Protein 4OCV (pdb70)

B-factor: mean 15.9, std 7.68, range [6.76, 55.74]

Organism: Bifidobacterium longum subsp. infantis (strain ATCC 15697 / DSM 20088 / JCM 1222 / NCTC 11817 / S12) (NCBI:txid391904)

Solvent-accessible surface area: 15291 Å² total; per-residue (Å²): 133,86,149,56,10,69,65,8,3,78,71,8,49,32,141,28,97,31,93,39,3,97,101,100,69,90,54,26,49,24,62,32,22,27,1,43,9,109,50,56,81,7,25,0,25,87,1,37,49,73,21,8,100,69,12,106,47,2,4,112,1,0,60,43,0,1,44,35,11,97,91,96,72,84,78,4,12,45,25,13,111,7,102,91,37,75,25,53,16,110,9,136,62,3,0,18,4,1,9,107,33,18,76,107,33,97,60,63,89,54,17,76,65,45,95,21,2,44,22,1,0,98,10,1,0,73,11,10,62,16,0,80,69,19,87,38,134,60,4,54,96,19,30,71,84,21,12,21,2,40,70,29,20,77,62,0,79,145,5,42,90,65,44,144,84,47,46,19,101,57,0,34,100,18,17,98,6,0,68,64,24,40,119,48,4,34,40,2,38,62,4,30,165,107,62,57,2,38,106,68,6,0,0,4,28,1,31,5,37,11,1,23,2,22,37,108,102,36,141,30,65,7,17,38,42,2,4,6,1,4,26,3,0,5,0,10,0,0,0,9,2,2,8,18,0,0,5,62,6,75,23,43,35,167,65,63,120,121,0,75,7,20,20,95,19,2,74,0,0,0,58,4,0,0,39,67,12,74,148,67,17,50,91,82,0,14,102,14,0,22,60,2,0,13,2,2,0,1,1,13,0,1,32,2,0,10,3,11,0,80,27,30,117,56,14,53,50,155,64,92,78,5,0,4,10,7,0,81,0,2,10,49,3,0,123,26,7,74,140,75,51,125,81,6,163,59,27,7,50,77,5,32,141,110,74

InterPro domains:
  IPR002575 Aminoglycoside phosphotransferase [PF01636] (24-253)
  IPR011009 Protein kinase-like domain superfamily [SSF56112] (4-339)
  IPR050249 Pseudomonas-type Homoserine Kinase [PTHR21064] (4-347)

Radius of gyration: 20.22 Å; Cα contacts (8 Å, |Δi|>4): 628; chains: 1; bounding box: 53×55×40 Å

Structure (mmCIF, N/CA/C/O backbone):
data_4OCV
#
_entry.id   4OCV
#
_cell.length_a   73.238
_cell.length_b   73.238
_cell.le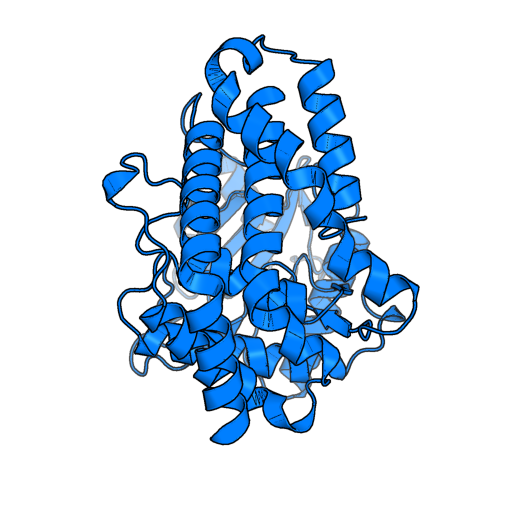ngth_c   166.613
_cell.angle_alpha   90.00
_cell.angle_beta   90.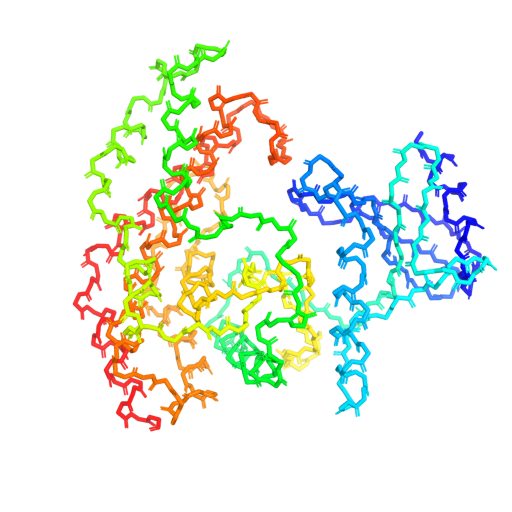00
_cell.angle_gamma   90.00
#
_symmetry.space_group_name_H-M   'P 41 21 2'
#
loop_
_entity.id
_entity.type
_entity.pdbx_description
1 polymer 'N-acetylhexosamine 1-phosphate kinase'
2 non-polymer 2-acetamido-2-deoxy-alpha-D-glucopyranose
3 non-polymer 'PHOSPHOAMINOPHOSPHONIC ACID-ADENYLATE ESTER'
4 non-polymer 'SULFATE ION'
5 water water
#
loop_
_atom_site.group_PDB
_atom_site.id
_atom_site.type_symbol
_atom_site.label_atom_id
_atom_site.label_alt_id
_atom_site.label_comp_id
_atom_site.label_asym_id
_atom_site.label_entity_id
_atom_site.label_seq_id
_atom_site.pdbx_PDB_ins_code
_atom_site.Cartn_x
_atom_site.Cartn_y
_atom_site.Cartn_z
_atom_site.occupancy
_atom_site.B_iso_or_equiv
_atom_site.auth_seq_id
_atom_site.auth_comp_id
_atom_site.auth_asym_id
_atom_site.auth_atom_id
_atom_site.pdbx_PDB_model_num
ATOM 1 N N . THR A 1 24 ? 5.267 59.538 -16.096 1.00 26.40 4 THR A N 1
ATOM 2 C CA . THR A 1 24 ? 5.484 58.062 -16.165 1.00 25.83 4 THR A CA 1
ATOM 3 C C . THR A 1 24 ? 6.954 57.736 -16.449 1.00 24.59 4 THR A C 1
ATOM 4 O O . THR A 1 24 ? 7.527 56.841 -15.827 1.00 24.23 4 THR A O 1
ATOM 8 N N . ASN A 1 25 ? 7.560 58.467 -17.382 1.00 23.35 5 ASN A N 1
ATOM 9 C CA . ASN A 1 25 ? 8.962 58.240 -17.738 1.00 22.56 5 ASN A CA 1
ATOM 10 C C . ASN A 1 25 ? 9.904 58.465 -16.555 1.00 22.22 5 ASN A C 1
ATOM 11 O O . ASN A 1 25 ? 10.794 57.649 -16.311 1.00 20.28 5 ASN A O 1
ATOM 16 N N . GLU A 1 26 ? 9.703 59.565 -15.827 1.00 22.12 6 GLU A N 1
ATOM 17 C CA . GLU A 1 26 ? 10.502 59.867 -14.638 1.00 22.54 6 GLU A CA 1
ATOM 18 C C . GLU A 1 26 ? 10.366 58.758 -13.595 1.00 20.90 6 GLU A C 1
ATOM 19 O O . GLU A 1 26 ? 11.362 58.330 -13.008 1.00 20.29 6 GLU A O 1
ATOM 25 N N . ALA A 1 27 ? 9.128 58.309 -13.379 1.00 20.08 7 ALA A N 1
ATOM 26 C CA . ALA A 1 27 ? 8.833 57.237 -12.426 1.00 19.15 7 ALA A CA 1
ATOM 27 C C . ALA A 1 27 ? 9.573 55.949 -12.792 1.00 18.35 7 ALA A C 1
ATOM 28 O O . ALA A 1 27 ? 10.137 55.279 -11.923 1.00 18.46 7 ALA A O 1
ATOM 30 N N . LEU A 1 28 ? 9.584 55.621 -14.084 1.00 17.46 8 LEU A N 1
ATOM 31 C CA . LEU A 1 28 ? 10.264 54.422 -14.569 1.00 16.55 8 LEU A CA 1
ATOM 32 C C . LEU A 1 28 ? 11.777 54.465 -14.374 1.00 16.36 8 LEU A C 1
ATOM 33 O O . LEU A 1 28 ? 12.392 53.457 -14.025 1.00 15.92 8 LEU A O 1
ATOM 38 N N . PHE A 1 29 ? 12.384 55.627 -14.613 1.00 15.94 9 PHE A N 1
ATOM 39 C CA . PHE A 1 29 ? 13.807 55.803 -14.373 1.00 16.36 9 PHE A CA 1
ATOM 40 C C . PHE A 1 29 ? 14.142 55.653 -12.888 1.00 16.36 9 PHE A C 1
ATOM 41 O O . PHE A 1 29 ? 15.168 55.061 -12.523 1.00 16.30 9 PHE A O 1
ATOM 49 N N . ASP A 1 30 ? 13.259 56.169 -12.037 1.00 17.18 10 ASP A N 1
ATOM 50 C CA . ASP A 1 30 ? 13.405 56.008 -10.599 1.00 17.54 10 ASP A CA 1
ATOM 51 C C . ASP A 1 30 ? 13.332 54.529 -10.197 1.00 16.25 10 ASP A C 1
ATOM 52 O O . ASP A 1 30 ? 14.149 54.053 -9.408 1.00 16.42 10 ASP A O 1
ATOM 57 N N . VAL A 1 31 ? 12.364 53.811 -10.759 1.00 15.44 11 VAL A N 1
ATOM 58 C CA . VAL A 1 31 ? 12.245 52.370 -10.497 1.00 14.46 11 VAL A CA 1
ATOM 59 C C . VAL A 1 31 ? 13.538 51.641 -10.897 1.00 14.40 11 VAL A C 1
ATOM 60 O O . VAL A 1 31 ? 14.101 50.866 -10.111 1.00 13.67 11 VAL A O 1
ATOM 64 N N . ALA A 1 32 ? 14.022 51.903 -12.115 1.00 13.93 12 ALA A N 1
ATOM 65 C CA . ALA A 1 32 ? 15.223 51.236 -12.603 1.00 14.36 12 ALA A CA 1
ATOM 66 C C . ALA A 1 32 ? 16.424 51.448 -11.691 1.00 14.64 12 ALA A C 1
ATOM 67 O O . ALA A 1 32 ? 17.277 50.574 -11.588 1.00 15.29 12 ALA A O 1
ATOM 69 N N . SER A 1 33 ? 16.474 52.608 -11.031 1.00 15.18 13 SER A N 1
ATOM 70 C CA . SER A 1 33 ? 17.583 52.956 -10.135 1.00 15.86 13 SER A CA 1
ATOM 71 C C . SER A 1 33 ? 17.679 52.061 -8.893 1.00 15.65 13 SER A C 1
ATOM 72 O O . SER A 1 33 ? 18.691 52.072 -8.194 1.00 16.66 13 SER A O 1
ATOM 75 N N . HIS A 1 34 ? 16.632 51.278 -8.639 1.00 15.36 14 HIS A N 1
ATOM 76 C CA . HIS A 1 34 ? 16.632 50.333 -7.518 1.00 15.47 14 HIS A CA 1
ATOM 77 C C . HIS A 1 34 ? 17.344 49.045 -7.827 1.00 14.76 14 HIS A C 1
ATOM 78 O O . HIS A 1 34 ? 17.584 48.235 -6.924 1.00 14.93 14 HIS A O 1
ATOM 85 N N . PHE A 1 35 ? 17.678 48.827 -9.100 1.00 13.80 15 PHE A N 1
ATOM 86 C CA . PHE A 1 35 ? 18.246 47.553 -9.531 1.00 13.51 15 PHE A CA 1
ATOM 87 C C . PHE A 1 35 ? 19.713 47.671 -9.906 1.00 14.12 15 PHE A C 1
ATOM 88 O O . PHE A 1 35 ? 20.165 48.749 -10.327 1.00 14.40 15 PHE A O 1
ATOM 96 N N . ALA A 1 36 ? 20.445 46.571 -9.744 1.00 14.43 16 ALA A N 1
ATOM 97 C CA . ALA A 1 36 ? 21.881 46.525 -10.012 1.00 15.04 16 ALA A CA 1
ATOM 98 C C . ALA A 1 36 ? 22.185 46.394 -11.502 1.00 15.51 16 ALA A C 1
ATOM 99 O O . ALA A 1 36 ? 22.805 45.429 -11.951 1.00 15.59 16 ALA A O 1
ATOM 101 N N . LEU A 1 37 ? 21.738 47.379 -12.272 1.00 15.25 17 LEU A N 1
ATOM 102 C CA . LEU A 1 37 ? 21.991 47.400 -13.709 1.00 16.83 17 LEU A CA 1
ATOM 103 C C . LEU A 1 37 ? 23.454 47.742 -13.979 1.00 18.59 17 LEU A C 1
ATOM 104 O O . LEU A 1 37 ? 24.073 48.497 -13.217 1.00 19.91 17 LEU A O 1
ATOM 109 N N . GLU A 1 38 ? 24.002 47.179 -15.055 1.00 20.44 18 GLU A N 1
ATOM 110 C CA . GLU A 1 38 ? 25.416 47.372 -15.409 1.00 22.96 18 GLU A CA 1
ATOM 111 C C . GLU A 1 38 ? 25.586 48.301 -16.613 1.00 23.95 18 GLU A C 1
ATOM 112 O O . GLU A 1 38 ? 26.338 48.013 -17.551 1.00 25.46 18 GLU A O 1
ATOM 118 N N . GLY A 1 39 ? 24.881 49.422 -16.574 1.00 23.94 19 GLY A N 1
ATOM 119 C CA . GLY A 1 39 ? 25.013 50.457 -17.593 1.00 24.43 19 GLY A CA 1
ATOM 120 C C . GLY A 1 39 ? 24.142 51.654 -17.266 1.00 24.86 19 GLY A C 1
ATOM 121 O O . GLY A 1 39 ? 23.230 51.562 -16.441 1.00 25.36 19 GLY A O 1
ATOM 122 N N . THR A 1 40 ? 24.426 52.782 -17.909 1.00 24.46 20 THR A N 1
ATOM 123 C CA . THR A 1 40 ? 23.611 53.981 -17.736 1.00 23.93 20 THR A CA 1
ATOM 124 C C . THR A 1 40 ? 22.369 53.884 -18.612 1.00 23.12 20 THR A C 1
ATOM 125 O O . THR A 1 40 ? 22.474 53.699 -19.823 1.00 23.29 20 THR A O 1
ATOM 129 N N . VAL A 1 41 ? 21.201 54.017 -17.985 1.00 22.72 21 VAL A N 1
ATOM 130 C CA . VAL A 1 41 ? 19.918 53.876 -18.674 1.00 22.32 21 VAL A CA 1
ATOM 131 C C . VAL A 1 41 ? 19.703 55.018 -19.663 1.00 22.66 21 VAL A C 1
ATOM 132 O O . VAL A 1 41 ? 19.788 56.197 -19.302 1.00 23.75 21 VAL A O 1
ATOM 136 N N . ASP A 1 42 ? 19.440 54.662 -20.914 1.00 23.30 22 ASP A N 1
ATOM 137 C CA . ASP A 1 42 ? 19.166 55.651 -21.948 1.00 23.31 22 ASP A CA 1
ATOM 138 C C . ASP A 1 42 ? 17.671 55.814 -22.208 1.00 22.58 22 ASP A C 1
ATOM 139 O O . ASP A 1 42 ? 17.183 56.932 -22.393 1.00 21.68 22 ASP A O 1
ATOM 144 N N . SER A 1 43 ? 16.939 54.702 -22.201 1.00 20.39 23 SER A N 1
ATOM 145 C CA . SER A 1 43 ? 15.494 54.732 -22.393 1.00 19.15 23 SER A CA 1
ATOM 146 C C . SER A 1 43 ? 14.817 53.550 -21.720 1.00 18.20 23 SER A C 1
ATOM 147 O O . SER A 1 43 ? 15.424 52.481 -21.553 1.00 17.78 23 SER A O 1
ATOM 150 N N . ILE A 1 44 ? 13.558 53.767 -21.346 1.00 17.46 24 ILE A N 1
ATOM 151 C CA . ILE A 1 44 ? 12.678 52.725 -20.825 1.00 17.35 24 ILE A CA 1
ATOM 152 C C . ILE A 1 44 ? 11.347 52.848 -21.552 1.00 18.15 24 ILE A C 1
ATOM 153 O O . ILE A 1 44 ? 10.637 53.848 -21.406 1.00 18.91 24 ILE A O 1
ATOM 158 N N . GLU A 1 45 ? 11.024 51.847 -22.364 1.00 18.59 25 GLU A N 1
ATOM 159 C CA . GLU A 1 45 ? 9.835 51.916 -23.209 1.00 18.85 25 GLU A CA 1
ATOM 160 C C . GLU A 1 45 ? 9.006 50.644 -23.117 1.00 18.45 25 GLU A C 1
ATOM 161 O O . GLU A 1 45 ? 9.578 49.555 -22.977 1.00 17.36 25 GLU A O 1
ATOM 167 N N . PRO A 1 46 ? 7.664 50.765 -23.206 1.00 17.65 26 PRO A N 1
ATOM 168 C CA . PRO A 1 46 ? 6.803 49.588 -23.221 1.00 18.28 26 PRO A CA 1
ATOM 169 C C . PRO A 1 46 ? 7.274 48.579 -24.255 1.00 18.55 26 PRO A C 1
ATOM 170 O O . PRO A 1 46 ? 7.686 48.953 -25.359 1.00 18.95 26 PRO A O 1
ATOM 174 N N . TYR A 1 47 ? 7.226 47.305 -23.893 1.00 18.68 27 TYR A N 1
ATOM 175 C CA . TYR A 1 47 ? 7.723 46.248 -24.747 1.00 19.05 27 TYR A CA 1
ATOM 176 C C . TYR A 1 47 ? 6.723 45.104 -24.797 1.00 19.84 27 TYR A C 1
ATOM 177 O O . TYR A 1 47 ? 6.314 44.595 -23.752 1.00 18.68 27 TYR A O 1
ATOM 186 N N . GLY A 1 48 ? 6.336 44.705 -26.010 1.00 20.54 28 GLY A N 1
ATOM 187 C CA . GLY A 1 48 ? 5.360 43.633 -26.205 1.00 21.96 28 GLY A CA 1
ATOM 188 C C . GLY A 1 48 ? 3.923 44.078 -26.006 1.00 22.22 28 GLY A C 1
ATOM 189 O O . GLY A 1 48 ? 3.645 45.262 -25.787 1.00 23.76 28 GLY A O 1
ATOM 190 N N . ASP A 1 49 ? 3.003 43.126 -26.100 1.00 24.13 29 ASP A N 1
ATOM 191 C CA . ASP A 1 49 ? 1.580 43.420 -25.959 1.00 24.76 29 ASP A CA 1
ATOM 192 C C . ASP A 1 49 ? 0.940 42.459 -24.963 1.00 23.52 29 ASP A C 1
ATOM 193 O O . ASP A 1 49 ? -0.193 42.005 -25.149 1.00 23.20 29 ASP A O 1
ATOM 198 N N . GLY A 1 50 ? 1.682 42.158 -23.900 1.00 21.36 30 GLY A N 1
ATOM 199 C CA . GLY A 1 50 ? 1.225 41.247 -22.865 1.00 20.18 30 GLY A CA 1
ATOM 200 C C . GLY A 1 50 ? -0.064 41.693 -22.207 1.00 18.38 30 GLY A C 1
ATOM 201 O O . GLY A 1 50 ? -0.296 42.883 -22.018 1.00 18.09 30 GLY A O 1
ATOM 202 N N . HIS A 1 51 ? -0.900 40.718 -21.852 1.00 16.77 31 HIS A N 1
ATOM 203 C CA . HIS A 1 51 ? -2.183 40.983 -21.209 1.00 15.25 31 HIS A CA 1
ATOM 204 C C . HIS A 1 51 ? -2.104 41.202 -19.726 1.00 14.15 31 HIS A C 1
ATOM 205 O O . HIS A 1 51 ? -3.045 41.737 -19.155 1.00 14.09 31 HIS A O 1
ATOM 212 N N . ILE A 1 52 ? -1.022 40.746 -19.089 1.00 13.80 32 ILE A N 1
ATOM 213 C CA . ILE A 1 52 ? -1.007 40.565 -17.626 1.00 13.87 32 ILE A CA 1
ATOM 214 C C . ILE A 1 52 ? -0.087 41.548 -16.898 1.00 13.48 32 ILE A C 1
ATOM 215 O O . ILE A 1 52 ? -0.567 42.467 -16.222 1.00 12.84 32 ILE A O 1
ATOM 220 N N . ASN A 1 53 ? 1.219 41.338 -17.015 1.00 13.64 33 ASN A N 1
ATOM 221 C CA . ASN A 1 53 ? 2.197 42.223 -16.382 1.00 13.98 33 ASN A CA 1
ATOM 222 C C . ASN A 1 53 ? 2.455 43.435 -17.274 1.00 14.63 33 ASN A C 1
ATOM 223 O O . ASN A 1 53 ? 2.053 43.451 -18.439 1.00 16.31 33 ASN A O 1
ATOM 228 N N . THR A 1 54 ? 3.067 44.481 -16.733 1.00 13.95 34 THR A N 1
ATOM 229 C CA . THR A 1 54 ? 3.440 45.630 -17.545 1.00 14.03 34 THR A CA 1
ATOM 230 C C . THR A 1 54 ? 4.931 45.543 -17.804 1.00 13.28 34 THR A C 1
ATOM 231 O O . THR A 1 54 ? 5.726 45.610 -16.874 1.00 12.95 34 THR A O 1
ATOM 235 N N . THR A 1 55 ? 5.301 45.367 -19.071 1.00 13.60 35 THR A N 1
ATOM 236 C CA . THR A 1 55 ? 6.671 45.061 -19.452 1.00 14.03 35 THR A CA 1
ATOM 237 C C . THR A 1 55 ? 7.328 46.205 -20.195 1.00 14.21 35 THR A C 1
ATOM 238 O O . THR A 1 55 ? 6.714 46.828 -21.071 1.00 14.46 35 THR A O 1
ATOM 242 N N . TYR A 1 56 ? 8.573 46.475 -19.825 1.00 13.52 36 TYR A N 1
ATOM 243 C CA . TYR A 1 56 ? 9.379 47.515 -20.445 1.00 13.72 36 TYR A CA 1
ATOM 244 C C . TYR A 1 56 ? 10.751 47.023 -20.871 1.00 13.50 36 TYR A C 1
ATOM 245 O O . TYR A 1 56 ? 11.352 46.164 -20.225 1.00 12.87 36 TYR A O 1
ATOM 254 N N . LEU A 1 57 ? 11.250 47.587 -21.967 1.00 13.92 37 LEU A N 1
ATOM 255 C CA . LEU A 1 57 ? 12.612 47.353 -22.399 1.00 14.12 37 LEU A CA 1
ATOM 256 C C . LEU A 1 57 ? 13.477 48.493 -21.880 1.00 14.30 37 LEU A C 1
ATOM 257 O O . LEU A 1 57 ? 13.194 49.677 -22.142 1.00 14.62 37 LEU A O 1
ATOM 262 N N . VAL A 1 58 ? 14.510 48.133 -21.127 1.00 14.24 38 VAL A N 1
ATOM 263 C CA . VAL A 1 58 ? 15.489 49.089 -20.624 1.00 14.59 38 VAL A CA 1
ATOM 264 C C . VAL A 1 58 ? 16.719 49.002 -21.515 1.00 15.04 38 VAL A C 1
ATOM 265 O O . VAL A 1 58 ? 17.384 47.967 -21.582 1.00 14.65 38 VAL A O 1
ATOM 269 N N . THR A 1 59 ? 17.022 50.094 -22.212 1.00 16.15 39 THR A N 1
ATOM 270 C CA . THR A 1 59 ? 18.210 50.147 -23.044 1.00 17.56 39 THR A CA 1
ATOM 271 C C . THR A 1 59 ? 19.235 51.024 -22.349 1.00 18.10 39 THR A C 1
ATOM 272 O O . THR A 1 59 ? 18.928 52.170 -21.988 1.00 18.31 39 THR A O 1
ATOM 276 N N . THR A 1 60 ? 20.428 50.474 -22.137 1.00 19.25 40 THR A N 1
ATOM 277 C CA . THR A 1 60 ? 21.546 51.229 -21.561 1.00 20.39 40 THR A CA 1
ATOM 278 C C . THR A 1 60 ? 22.617 51.511 -22.617 1.00 21.71 40 THR A C 1
ATOM 279 O O . THR A 1 60 ? 22.418 51.242 -23.800 1.00 22.97 40 THR A O 1
ATOM 283 N N . ASP A 1 61 ? 23.740 52.079 -22.183 1.00 23.42 41 ASP A N 1
ATOM 284 C CA . ASP A 1 61 ? 24.894 52.282 -23.061 1.00 25.07 41 ASP A CA 1
ATOM 285 C C . ASP A 1 61 ? 25.654 50.970 -23.293 1.00 25.17 41 ASP A C 1
ATOM 286 O O . ASP A 1 61 ? 26.541 50.889 -24.148 1.00 26.68 41 ASP A O 1
ATOM 291 N N . GLY A 1 62 ? 25.284 49.941 -22.533 1.00 24.37 42 GLY A N 1
ATOM 292 C CA . GLY A 1 62 ? 25.821 48.600 -22.711 1.00 23.33 42 GLY A CA 1
ATOM 293 C C . GLY A 1 62 ? 24.705 47.580 -22.883 1.00 21.57 42 GLY A C 1
ATOM 294 O O . GLY A 1 62 ? 24.114 47.480 -23.957 1.00 22.26 42 GLY A O 1
ATOM 295 N N . PRO A 1 63 ? 24.418 46.808 -21.822 1.00 20.18 43 PRO A N 1
ATOM 296 C CA . PRO A 1 63 ? 23.405 45.745 -21.850 1.00 18.98 43 PRO A CA 1
ATOM 297 C C . PRO A 1 63 ? 21.967 46.251 -21.845 1.00 17.77 43 PRO A C 1
ATOM 298 O O . PRO A 1 63 ? 21.703 47.409 -21.496 1.00 18.06 43 PRO A O 1
ATOM 302 N N . ARG A 1 64 ? 21.043 45.369 -22.214 1.00 16.07 44 ARG A N 1
ATOM 303 C CA . ARG A 1 64 ? 19.625 45.673 -22.175 1.00 14.88 44 ARG A CA 1
ATOM 304 C C . ARG A 1 64 ? 18.941 44.790 -21.143 1.00 13.51 44 ARG A C 1
ATOM 305 O O . ARG A 1 64 ? 19.454 43.718 -20.786 1.00 13.22 44 ARG A O 1
ATOM 313 N N . TYR A 1 65 ? 17.797 45.259 -20.658 1.00 12.91 45 TYR A N 1
ATOM 314 C CA . TYR A 1 65 ? 17.064 44.567 -19.600 1.00 12.03 45 TYR A CA 1
ATOM 315 C C . TYR A 1 65 ? 15.572 44.609 -19.840 1.00 12.34 45 TYR A C 1
ATOM 316 O O . TYR A 1 65 ? 15.066 45.493 -20.534 1.00 12.34 45 TYR A O 1
ATOM 325 N N . ILE A 1 66 ? 14.865 43.642 -19.269 1.00 11.74 46 ILE A N 1
ATOM 326 C CA . ILE A 1 66 ? 13.413 43.687 -19.211 1.00 12.13 46 ILE A CA 1
ATOM 327 C C . ILE A 1 66 ? 13.047 44.084 -17.796 1.00 12.30 46 ILE A C 1
ATOM 328 O O . ILE A 1 66 ? 13.468 43.421 -16.844 1.00 12.24 46 ILE A O 1
ATOM 333 N N . LEU A 1 67 ? 12.296 45.173 -17.663 1.00 11.92 47 LEU A N 1
ATOM 334 C CA . LEU A 1 67 ? 11.790 45.630 -16.380 1.00 11.99 47 LEU A CA 1
ATOM 335 C C . LEU A 1 67 ? 10.294 45.372 -16.371 1.00 12.27 47 LEU A C 1
ATOM 336 O O . LEU A 1 67 ? 9.580 45.780 -17.290 1.00 12.25 47 LEU A O 1
ATOM 341 N N . GLN A 1 68 ? 9.811 44.680 -15.346 1.00 12.23 48 GLN A N 1
ATOM 342 C CA . GLN A 1 68 ? 8.400 44.312 -15.288 1.00 12.63 48 GLN A CA 1
ATOM 343 C C . GLN A 1 68 ? 7.738 44.727 -14.002 1.00 12.88 48 GLN A C 1
ATOM 344 O O . GLN A 1 68 ? 8.282 44.478 -12.920 1.00 12.41 48 GLN A O 1
ATOM 350 N N . ARG A 1 69 ? 6.573 45.360 -14.125 1.00 12.81 49 ARG A N 1
ATOM 351 C CA . ARG A 1 69 ? 5.701 45.584 -12.989 1.00 13.53 49 ARG A CA 1
ATOM 352 C C . ARG A 1 69 ? 4.747 44.415 -12.959 1.00 13.07 49 ARG A C 1
ATOM 353 O O . ARG A 1 69 ? 3.951 44.216 -13.889 1.00 13.39 49 ARG A O 1
ATOM 361 N N . MET A 1 70 ? 4.856 43.611 -11.907 1.00 12.23 50 MET A N 1
ATOM 362 C CA . MET A 1 70 ? 3.997 42.459 -11.755 1.00 12.08 50 MET A CA 1
ATOM 363 C C . MET A 1 70 ? 2.583 42.899 -11.456 1.00 12.03 50 MET A C 1
ATOM 364 O O . MET A 1 70 ? 2.351 43.876 -10.731 1.00 12.35 50 MET A O 1
ATOM 369 N N . ASN A 1 71 ? 1.634 42.177 -12.035 1.00 11.38 51 ASN A N 1
ATOM 370 C CA . ASN A 1 71 ? 0.235 42.437 -11.782 1.00 11.65 51 ASN A CA 1
ATOM 371 C C . ASN A 1 71 ? -0.177 41.792 -10.466 1.00 11.79 51 ASN A C 1
ATOM 372 O O . ASN A 1 71 ? -0.425 40.589 -10.400 1.00 11.33 51 ASN A O 1
ATOM 377 N N . THR A 1 72 ? -0.239 42.603 -9.416 1.00 12.32 52 THR A N 1
ATOM 378 C CA . THR A 1 72 ? -0.534 42.066 -8.089 1.00 13.31 52 THR A CA 1
ATOM 379 C C . THR A 1 72 ? -2.024 41.858 -7.842 1.00 13.53 52 THR A C 1
ATOM 380 O O . THR A 1 72 ? -2.403 41.221 -6.867 1.00 14.69 52 THR A O 1
ATOM 384 N N . GLY A 1 73 ? -2.868 42.370 -8.735 1.00 13.55 53 GLY A N 1
ATOM 385 C CA . GLY A 1 73 ? -4.276 42.004 -8.728 1.00 13.38 53 GLY A CA 1
ATOM 386 C C . GLY A 1 73 ? -4.447 40.537 -9.092 1.00 13.37 53 GLY A C 1
ATOM 387 O O . GLY A 1 73 ? -5.276 39.819 -8.521 1.00 15.25 53 GLY A O 1
ATOM 388 N N . ILE A 1 74 ? -3.642 40.088 -10.047 1.00 12.39 54 ILE A N 1
ATOM 389 C CA . ILE A 1 74 ? -3.682 38.710 -10.529 1.00 12.44 54 ILE A CA 1
ATOM 390 C C . ILE A 1 74 ? -2.751 37.787 -9.736 1.00 12.18 54 ILE A C 1
ATOM 391 O O . ILE A 1 74 ? -3.102 36.642 -9.473 1.00 12.63 54 ILE A O 1
ATOM 396 N N . PHE A 1 75 ? -1.584 38.307 -9.354 1.00 12.02 55 PHE A N 1
ATOM 397 C CA . PHE A 1 75 ? -0.595 37.576 -8.557 1.00 12.24 55 PHE A CA 1
ATOM 398 C C . PHE A 1 75 ? -0.368 38.294 -7.220 1.00 12.51 55 PHE A C 1
ATOM 399 O O . PHE A 1 75 ? 0.677 38.923 -7.030 1.00 12.55 55 PHE A O 1
ATOM 407 N N . PRO A 1 76 ? -1.328 38.197 -6.288 1.00 13.05 56 PRO A N 1
ATOM 408 C CA . PRO A 1 76 ? -1.140 38.946 -5.041 1.00 13.31 56 PRO A CA 1
ATOM 409 C C . PRO A 1 76 ? -0.002 38.440 -4.155 1.00 13.11 56 PRO A C 1
ATOM 410 O O . PRO A 1 76 ? 0.573 39.224 -3.391 1.00 13.60 56 PRO A O 1
ATOM 414 N N . ASP A 1 77 ? 0.342 37.166 -4.288 1.00 12.42 57 ASP A N 1
ATOM 415 C CA . ASP A 1 77 ? 1.375 36.563 -3.461 1.00 12.01 57 ASP A CA 1
ATOM 416 C C . ASP A 1 77 ? 2.728 36.637 -4.170 1.00 11.19 57 ASP A C 1
ATOM 417 O O . ASP A 1 77 ? 3.250 35.645 -4.703 1.00 11.33 57 ASP A O 1
ATOM 422 N N . THR A 1 78 ? 3.300 37.834 -4.172 1.00 10.69 58 THR A N 1
ATOM 423 C CA . THR A 1 78 ? 4.550 38.061 -4.890 1.00 10.38 58 THR A CA 1
ATOM 424 C C . THR A 1 78 ? 5.692 37.222 -4.327 1.00 10.41 58 THR A C 1
ATOM 425 O O . THR A 1 78 ? 6.522 36.710 -5.070 1.00 10.12 58 THR A O 1
ATOM 429 N N . VAL A 1 79 ? 5.739 37.078 -3.001 1.00 10.29 59 VAL A N 1
ATOM 430 C CA . VAL A 1 79 ? 6.815 36.324 -2.375 1.00 9.94 59 VAL A CA 1
ATOM 431 C C . VAL A 1 79 ? 6.834 34.874 -2.896 1.00 9.46 59 VAL A C 1
ATOM 432 O O . VAL A 1 79 ? 7.887 34.373 -3.280 1.00 8.95 59 VAL A O 1
ATOM 436 N N . ASN A 1 80 ? 5.670 34.223 -2.937 1.00 9.54 60 ASN A N 1
ATOM 437 C CA . ASN A 1 80 ? 5.610 32.851 -3.448 1.00 9.52 60 ASN A CA 1
ATOM 438 C C . ASN A 1 80 ? 5.839 32.774 -4.958 1.00 9.49 60 ASN A C 1
ATOM 439 O O . ASN A 1 80 ? 6.464 31.827 -5.431 1.00 9.78 60 ASN A O 1
ATOM 444 N N . LEU A 1 81 ? 5.385 33.787 -5.695 1.00 9.42 61 LEU A N 1
ATOM 445 C CA . LEU A 1 81 ? 5.640 33.812 -7.133 1.00 9.54 61 LEU A CA 1
ATOM 446 C C . LEU A 1 81 ? 7.139 33.891 -7.398 1.00 9.42 61 LEU A C 1
ATOM 447 O O . LEU A 1 81 ? 7.679 33.090 -8.166 1.00 9.02 61 LEU A O 1
ATOM 452 N N . MET A 1 82 ? 7.815 34.847 -6.770 1.00 9.41 62 MET A N 1
ATOM 453 C CA . MET A 1 82 ? 9.247 34.978 -6.990 1.00 9.62 62 MET A CA 1
ATOM 454 C C . MET A 1 82 ? 10.062 33.809 -6.431 1.00 9.49 62 MET A C 1
ATOM 455 O O . MET A 1 82 ? 11.116 33.494 -6.968 1.00 9.56 62 MET A O 1
ATOM 460 N N . ARG A 1 83 ? 9.570 33.160 -5.379 1.00 9.24 63 ARG A N 1
ATOM 461 C CA . ARG A 1 83 ? 10.241 31.954 -4.897 1.00 9.57 63 ARG A CA 1
ATOM 462 C C . ARG A 1 83 ? 10.204 30.876 -5.992 1.00 9.42 63 ARG A C 1
ATOM 463 O O . ARG A 1 83 ? 11.220 30.254 -6.291 1.00 9.52 63 ARG A O 1
ATOM 471 N N . ASN A 1 84 ? 9.032 30.686 -6.607 1.00 9.27 64 ASN A N 1
ATOM 472 C CA . ASN A 1 84 ? 8.910 29.740 -7.720 1.00 9.38 64 ASN A CA 1
ATOM 473 C C . ASN A 1 84 ? 9.864 30.102 -8.853 1.00 9.05 64 ASN A C 1
ATOM 474 O O . ASN A 1 84 ? 10.582 29.238 -9.370 1.00 8.61 64 ASN A O 1
ATOM 479 N N . VAL A 1 85 ? 9.863 31.375 -9.259 1.00 9.33 65 VAL A N 1
ATOM 480 C CA . VAL A 1 85 ? 10.695 31.789 -10.395 1.00 10.07 65 VAL A CA 1
ATOM 481 C C . VAL A 1 85 ? 12.171 31.558 -10.090 1.00 10.35 65 VAL A C 1
ATOM 482 O O . VAL A 1 85 ? 12.917 31.065 -10.938 1.00 10.19 65 VAL A O 1
ATOM 486 N N . GLU A 1 86 ? 12.590 31.910 -8.879 1.00 10.68 66 GLU A N 1
ATOM 487 C CA . GLU A 1 86 ? 13.971 31.695 -8.461 1.00 11.43 66 GLU A CA 1
ATOM 488 C C . GLU A 1 86 ? 14.357 30.215 -8.473 1.00 10.68 66 GLU A C 1
ATOM 489 O O . GLU A 1 86 ? 15.469 29.865 -8.887 1.00 10.24 66 GLU A O 1
ATOM 495 N N . LEU A 1 87 ? 13.447 29.357 -8.018 1.00 10.21 67 LEU A N 1
ATOM 496 C CA . LEU A 1 87 ? 13.701 27.917 -7.978 1.00 10.37 67 LEU A CA 1
ATOM 497 C C . LEU A 1 87 ? 13.830 27.358 -9.394 1.00 9.65 67 LEU A C 1
ATOM 498 O O . LEU A 1 87 ? 14.769 26.614 -9.703 1.00 9.30 67 LEU A O 1
ATOM 503 N N . VAL A 1 88 ? 12.901 27.735 -10.265 1.00 9.05 68 VAL A N 1
ATOM 504 C CA . VAL A 1 88 ? 12.918 27.185 -11.619 1.00 8.89 68 VAL A CA 1
ATOM 505 C C . VAL A 1 88 ? 14.183 27.646 -12.350 1.00 8.66 68 VAL A C 1
ATOM 506 O O . VAL A 1 88 ? 14.897 26.841 -12.942 1.00 8.60 68 VAL A O 1
ATOM 510 N N . THR A 1 89 ? 14.468 28.946 -12.292 1.00 8.58 69 THR A N 1
ATOM 511 C CA . THR A 1 89 ? 15.625 29.475 -13.007 1.00 9.02 69 THR A CA 1
ATOM 512 C C . THR A 1 89 ? 16.933 28.959 -12.436 1.00 9.26 69 THR A C 1
ATOM 513 O O . THR A 1 89 ? 17.837 28.615 -13.193 1.00 9.43 69 THR A O 1
ATOM 517 N N . SER A 1 90 ? 17.049 28.885 -11.109 1.00 9.96 70 SER A N 1
ATOM 518 C CA . SER A 1 90 ? 18.298 28.377 -10.549 1.00 10.75 70 SER A CA 1
ATOM 519 C C . SER A 1 90 ? 18.523 26.908 -10.927 1.00 10.55 70 SER A C 1
ATOM 520 O O . SER A 1 90 ? 19.659 26.494 -11.164 1.00 11.11 70 SER A O 1
ATOM 523 N N . THR A 1 91 ? 17.447 26.129 -11.017 1.00 10.14 71 THR A N 1
ATOM 524 C CA . THR A 1 91 ? 17.548 24.731 -11.425 1.00 9.89 71 THR A CA 1
ATOM 525 C C . THR A 1 91 ? 17.992 24.623 -12.880 1.00 9.83 71 THR A C 1
ATOM 526 O O . THR A 1 91 ? 18.870 23.830 -13.209 1.00 10.33 71 THR A O 1
ATOM 530 N N . LEU A 1 92 ? 17.397 25.437 -13.751 1.00 9.44 72 LEU A N 1
ATOM 531 C CA . LEU A 1 92 ? 17.828 25.467 -15.153 1.00 9.76 72 LEU A CA 1
ATOM 532 C C . LEU A 1 92 ? 19.298 25.831 -15.281 1.00 10.18 72 LEU A C 1
ATOM 533 O O . LEU A 1 92 ? 20.032 25.200 -16.040 1.00 9.91 72 LEU A O 1
ATOM 538 N N . LYS A 1 93 ? 19.745 26.834 -14.524 1.00 10.74 73 LYS A N 1
ATOM 539 C CA . LYS A 1 93 ? 21.146 27.242 -14.586 1.00 12.17 73 LYS A CA 1
ATOM 540 C C . LYS A 1 93 ? 22.077 26.125 -14.127 1.00 12.23 73 LYS A C 1
ATOM 541 O O . LYS A 1 93 ? 23.147 25.937 -14.718 1.00 12.95 73 LYS A O 1
ATOM 547 N N . ALA A 1 94 ? 21.657 25.394 -13.092 1.00 12.13 74 ALA A N 1
ATOM 548 C CA . ALA A 1 94 ? 22.445 24.275 -12.535 1.00 12.81 74 ALA A CA 1
ATOM 549 C C . ALA A 1 94 ? 22.581 23.143 -13.544 1.00 13.12 74 ALA A C 1
ATOM 550 O O . ALA A 1 94 ? 23.504 22.333 -13.457 1.00 14.39 74 ALA A O 1
ATOM 552 N N . GLN A 1 95 ? 21.667 23.102 -14.507 1.00 12.44 75 GLN A N 1
ATOM 553 C CA . GLN A 1 95 ? 21.714 22.128 -15.593 1.00 12.57 75 GLN A CA 1
ATOM 554 C C . GLN A 1 95 ? 22.386 22.691 -16.843 1.00 12.54 75 GLN A C 1
ATOM 555 O O . GLN A 1 95 ? 22.447 22.033 -17.882 1.00 12.45 75 GLN A O 1
ATOM 561 N N . GLY A 1 96 ? 22.894 23.917 -16.743 1.00 12.33 76 GLY A N 1
ATOM 562 C CA . GLY A 1 96 ? 23.576 24.557 -17.857 1.00 13.29 76 GLY A CA 1
ATOM 563 C C . GLY A 1 96 ? 22.691 25.162 -18.923 1.00 13.88 76 GLY A C 1
ATOM 564 O O . GLY A 1 96 ? 23.159 25.485 -20.018 1.00 15.52 76 GLY A O 1
ATOM 565 N N . LYS A 1 97 ? 21.411 25.338 -18.622 1.00 13.22 77 LYS A N 1
ATOM 566 C CA . LYS A 1 97 ? 20.470 25.849 -19.610 1.00 13.68 77 LYS A CA 1
ATOM 567 C C . LYS A 1 97 ? 20.290 27.355 -19.506 1.00 13.52 77 LYS A C 1
ATOM 568 O O . LYS A 1 97 ? 20.313 27.930 -18.412 1.00 14.24 77 LYS A O 1
ATOM 574 N N . GLU A 1 98 ? 20.108 27.981 -20.664 1.00 13.29 78 GLU A N 1
ATOM 575 C CA . GLU A 1 98 ? 19.783 29.394 -20.740 1.00 13.44 78 GLU A CA 1
ATOM 576 C C . GLU A 1 98 ? 18.368 29.600 -20.218 1.00 13.12 78 GLU A C 1
ATOM 577 O O . GLU A 1 98 ? 17.455 28.828 -20.520 1.00 13.05 78 GLU A O 1
ATOM 583 N N . THR A 1 99 ? 18.188 30.651 -19.431 1.00 12.57 79 THR A N 1
ATOM 584 C CA . THR A 1 99 ? 16.883 30.934 -18.850 1.00 12.25 79 THR A CA 1
ATOM 585 C C . THR A 1 99 ? 16.773 32.419 -18.542 1.00 12.26 79 THR A C 1
ATOM 586 O O . THR A 1 99 ? 17.651 33.198 -18.922 1.00 13.15 79 THR A O 1
ATOM 590 N N . LEU A 1 100 ? 15.696 32.810 -17.865 1.00 12.08 80 LEU A N 1
ATOM 591 C CA . LEU A 1 100 ? 15.565 34.172 -17.356 1.00 12.43 80 LEU A CA 1
ATOM 592 C C . LEU A 1 100 ? 16.573 34.399 -16.230 1.00 12.60 80 LEU A C 1
ATOM 593 O O . LEU A 1 100 ? 16.646 33.605 -15.291 1.00 12.86 80 LEU A O 1
ATOM 598 N N . ASP A 1 101 ? 17.379 35.450 -16.361 1.00 12.79 81 ASP A N 1
ATOM 599 C CA . ASP A 1 101 ? 18.390 35.806 -15.370 1.00 13.00 81 ASP A CA 1
ATOM 600 C C . ASP A 1 101 ? 17.903 37.008 -14.561 1.00 12.57 81 ASP A C 1
ATOM 601 O O . ASP A 1 101 ? 17.911 38.142 -15.052 1.00 11.93 81 ASP A O 1
ATOM 606 N N . ILE A 1 102 ? 17.472 36.750 -13.329 1.00 11.95 82 ILE A N 1
ATOM 607 C CA . ILE A 1 102 ? 17.045 37.810 -12.419 1.00 12.25 82 ILE A CA 1
ATOM 608 C C . ILE A 1 102 ? 18.214 38.753 -12.123 1.00 12.17 82 ILE A C 1
ATOM 609 O O . ILE A 1 102 ? 19.330 38.310 -11.842 1.00 12.82 82 ILE A O 1
ATOM 614 N N . VAL A 1 103 ? 17.948 40.051 -12.227 1.00 11.38 83 VAL A N 1
ATOM 615 C CA . VAL A 1 103 ? 18.894 41.073 -11.805 1.00 11.65 83 VAL A CA 1
ATOM 616 C C . VAL A 1 103 ? 18.406 41.579 -10.457 1.00 11.55 83 VAL A C 1
ATOM 617 O O . VAL A 1 103 ? 17.284 42.068 -10.322 1.00 11.16 83 VAL A O 1
ATOM 621 N N . ARG A 1 104 ? 19.250 41.425 -9.447 1.00 12.07 84 ARG A N 1
ATOM 622 C CA . ARG A 1 104 ? 18.851 41.786 -8.100 1.00 12.78 84 ARG A CA 1
ATOM 623 C C . ARG A 1 104 ? 18.767 43.289 -7.869 1.00 12.70 84 ARG A C 1
ATOM 624 O O . ARG A 1 104 ? 19.359 44.090 -8.608 1.00 12.58 84 ARG A O 1
ATOM 632 N N . THR A 1 105 ? 18.029 43.674 -6.834 1.00 12.83 85 THR A N 1
ATOM 633 C CA . THR A 1 105 ? 18.020 45.064 -6.399 1.00 13.61 85 THR A CA 1
ATOM 634 C C . THR A 1 105 ? 19.404 45.422 -5.865 1.00 14.71 85 THR A C 1
ATOM 635 O O . THR A 1 105 ? 20.224 44.543 -5.603 1.00 14.23 85 THR A O 1
ATOM 639 N N . THR A 1 106 ? 19.658 46.719 -5.718 1.00 15.83 86 THR A N 1
ATOM 640 C CA . THR A 1 106 ? 20.911 47.177 -5.116 1.00 17.72 86 THR A CA 1
ATOM 641 C C . THR A 1 106 ? 21.036 46.677 -3.669 1.00 18.26 86 THR A C 1
ATOM 642 O O . THR A 1 106 ? 22.147 46.541 -3.151 1.00 19.61 86 THR A O 1
ATOM 646 N N . SER A 1 107 ? 19.898 46.369 -3.050 1.00 18.37 87 SER A N 1
ATOM 647 C CA . SER A 1 107 ? 19.863 45.788 -1.704 1.00 18.68 87 SER A CA 1
ATOM 648 C C . SER A 1 107 ? 20.048 44.264 -1.697 1.00 17.87 87 SER A C 1
ATOM 649 O O . SER A 1 107 ? 20.096 43.649 -0.626 1.00 18.92 87 SER A O 1
ATOM 652 N N . GLY A 1 108 ? 20.123 43.655 -2.880 1.00 16.75 88 GLY A N 1
ATOM 653 C CA . GLY A 1 108 ? 20.403 42.230 -3.011 1.00 15.36 88 GLY A CA 1
ATOM 654 C C . GLY A 1 108 ? 19.208 41.299 -3.148 1.00 14.68 88 GLY A C 1
ATOM 655 O O . GLY A 1 108 ? 19.379 40.084 -3.135 1.00 15.77 88 GLY A O 1
ATOM 656 N N . ASP A 1 109 ? 18.014 41.865 -3.322 1.00 13.73 89 ASP A N 1
ATOM 657 C CA . ASP A 1 109 ? 16.786 41.059 -3.358 1.00 12.89 89 ASP A CA 1
ATOM 658 C C . ASP A 1 109 ? 16.367 40.716 -4.785 1.00 12.33 89 ASP A C 1
ATOM 659 O O . ASP A 1 109 ? 16.745 41.404 -5.735 1.00 12.44 89 ASP A O 1
ATOM 664 N N . THR A 1 110 ? 15.553 39.679 -4.932 1.00 11.74 90 THR A N 1
ATOM 665 C CA . THR A 1 110 ? 15.109 39.244 -6.262 1.00 10.98 90 THR A CA 1
ATOM 666 C C . THR A 1 110 ? 14.038 40.135 -6.894 1.00 10.72 90 THR A C 1
ATOM 667 O O . THR A 1 110 ? 13.720 39.980 -8.078 1.00 10.35 90 THR A O 1
ATOM 671 N N . TRP A 1 111 ? 13.455 41.033 -6.108 1.00 10.34 91 TRP A N 1
ATOM 672 C CA . TRP A 1 111 ? 12.443 41.970 -6.592 1.00 10.41 91 TRP A CA 1
ATOM 673 C C . TRP A 1 111 ? 12.275 43.068 -5.577 1.00 10.91 91 TRP A C 1
ATOM 674 O O . TRP A 1 111 ? 12.831 42.981 -4.468 1.00 11.09 91 TRP A O 1
ATOM 685 N N . ALA A 1 112 ? 11.511 44.104 -5.922 1.00 11.13 92 ALA A N 1
ATOM 686 C CA . ALA A 1 112 ? 11.299 45.223 -4.997 1.00 11.94 92 ALA A CA 1
ATOM 687 C C . ALA A 1 112 ? 9.900 45.782 -5.071 1.00 12.56 92 ALA A C 1
ATOM 688 O O . ALA A 1 112 ? 9.315 45.870 -6.150 1.00 11.84 92 ALA A O 1
ATOM 690 N N . GLU A 1 113 ? 9.364 46.164 -3.916 1.00 13.38 93 GLU A N 1
ATOM 691 C CA . GLU A 1 113 ? 8.166 46.987 -3.857 1.00 15.00 93 GLU A CA 1
ATOM 692 C C . GLU A 1 113 ? 8.632 48.441 -3.928 1.00 15.42 93 GLU A C 1
ATOM 693 O O . GLU A 1 113 ? 9.436 48.880 -3.102 1.00 15.89 93 GLU A O 1
ATOM 699 N N . ILE A 1 114 ? 8.178 49.154 -4.958 1.00 15.84 94 ILE A N 1
ATOM 700 C CA . ILE A 1 114 ? 8.567 50.543 -5.185 1.00 17.68 94 ILE A CA 1
ATOM 701 C C . ILE A 1 114 ? 7.299 51.319 -5.496 1.00 19.64 94 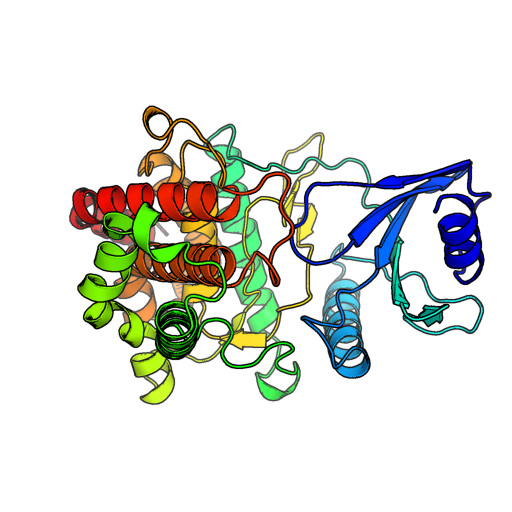ILE A C 1
ATOM 702 O O . ILE A 1 114 ? 6.598 51.002 -6.457 1.00 19.51 94 ILE A O 1
ATOM 707 N N . ASP A 1 115 ? 7.002 52.305 -4.647 1.00 22.83 95 ASP A N 1
ATOM 708 C CA . ASP A 1 115 ? 5.874 53.224 -4.832 1.00 25.47 95 ASP A CA 1
ATOM 709 C C . ASP A 1 115 ? 4.588 52.512 -5.258 1.00 24.93 95 ASP A C 1
ATOM 710 O O . ASP A 1 115 ? 3.985 52.849 -6.279 1.00 27.19 95 ASP A O 1
ATOM 715 N N . GLY A 1 116 ? 4.198 51.505 -4.480 1.00 23.32 96 GLY A N 1
ATOM 716 C CA . GLY A 1 116 ? 2.931 50.814 -4.685 1.00 21.83 96 GLY A CA 1
ATOM 717 C C . GLY A 1 116 ? 2.935 49.672 -5.686 1.00 20.28 96 GLY A C 1
ATOM 718 O O . GLY A 1 116 ? 1.932 48.960 -5.804 1.00 22.26 96 GLY A O 1
ATOM 719 N N . GLY A 1 117 ? 4.051 49.491 -6.394 1.00 17.36 97 GLY A N 1
ATOM 720 C CA . GLY A 1 117 ? 4.160 48.440 -7.419 1.00 15.61 97 GLY A CA 1
ATOM 721 C C . GLY A 1 117 ? 5.224 47.410 -7.081 1.00 13.90 97 GLY A C 1
ATOM 722 O O . GLY A 1 117 ? 6.202 47.719 -6.407 1.00 13.65 97 GLY A O 1
ATOM 723 N N . ALA A 1 118 ? 5.042 46.194 -7.581 1.00 12.73 98 ALA A N 1
ATOM 724 C CA . ALA A 1 118 ? 6.008 45.113 -7.392 1.00 12.30 98 ALA A CA 1
ATOM 725 C C . ALA A 1 118 ? 6.798 44.944 -8.678 1.00 12.02 98 ALA A C 1
ATOM 726 O O . ALA A 1 118 ? 6.212 44.663 -9.723 1.00 12.34 98 ALA A O 1
ATOM 728 N N . TRP A 1 119 ? 8.110 45.106 -8.599 1.00 11.03 99 TRP A N 1
ATOM 729 C CA . TRP A 1 119 ? 8.978 45.150 -9.785 1.00 11.06 99 TRP A CA 1
ATOM 730 C C . TRP A 1 119 ? 10.064 44.124 -9.786 1.00 10.81 99 TRP A C 1
ATOM 731 O O . TRP A 1 119 ? 10.651 43.814 -8.752 1.00 10.57 99 TRP A O 1
ATOM 742 N N . ARG A 1 120 ? 10.364 43.604 -10.972 1.00 10.23 100 ARG A N 1
ATOM 743 C CA . ARG A 1 120 ? 11.504 42.715 -11.163 1.00 10.08 100 ARG A CA 1
ATOM 744 C C . ARG A 1 120 ? 12.221 43.055 -12.459 1.00 9.87 100 ARG A C 1
ATOM 745 O O . ARG A 1 120 ? 11.645 43.703 -13.343 1.00 9.74 100 ARG A O 1
ATOM 753 N N . VAL A 1 121 ? 13.468 42.612 -12.555 1.00 9.72 101 VAL A N 1
ATOM 754 C CA . VAL A 1 121 ? 14.276 42.813 -13.750 1.00 10.21 101 VAL A CA 1
ATOM 755 C C . VAL A 1 121 ? 14.921 41.503 -14.190 1.00 10.39 101 VAL A C 1
ATOM 756 O O . VAL A 1 121 ? 15.463 40.752 -13.371 1.00 10.45 101 VAL A O 1
ATOM 760 N N . TYR A 1 122 ? 14.856 41.240 -15.493 1.00 11.31 102 TYR A N 1
ATOM 761 C CA . TYR A 1 122 ? 15.584 40.149 -16.124 1.00 11.86 102 TYR A CA 1
ATOM 762 C C . TYR A 1 122 ? 16.570 40.711 -17.138 1.00 12.24 102 TYR A C 1
ATOM 763 O O . TYR A 1 122 ? 16.310 41.747 -17.758 1.00 12.26 102 TYR A O 1
ATOM 772 N N . LYS A 1 123 ? 17.677 40.013 -17.359 1.00 12.15 103 LYS A N 1
ATOM 773 C CA . LYS A 1 123 ? 18.540 40.358 -18.481 1.00 12.92 103 LYS A CA 1
ATOM 774 C C . LYS A 1 123 ? 17.763 40.164 -19.777 1.00 12.75 103 LYS A C 1
ATOM 775 O O . LYS A 1 123 ? 16.962 39.237 -19.898 1.00 12.85 103 LYS A O 1
ATOM 781 N N . PHE A 1 124 ? 17.977 41.049 -20.750 1.00 12.95 104 PHE A N 1
ATOM 782 C CA . PHE A 1 124 ? 17.364 40.850 -22.059 1.00 13.79 104 PHE A CA 1
ATOM 783 C C . PHE A 1 124 ? 18.065 39.703 -22.776 1.00 13.55 104 PHE A C 1
ATOM 784 O O . PHE A 1 124 ? 19.278 39.681 -22.890 1.00 13.92 104 PHE A O 1
ATOM 792 N N . ILE A 1 125 ? 17.285 38.748 -23.258 1.00 13.53 105 ILE A N 1
ATOM 793 C CA . ILE A 1 125 ? 17.851 37.618 -23.975 1.00 13.69 105 ILE A CA 1
ATOM 794 C C . ILE A 1 125 ? 18.061 38.041 -25.431 1.00 14.08 105 ILE A C 1
ATOM 795 O O . ILE A 1 125 ? 17.101 38.256 -26.175 1.00 15.47 105 ILE A O 1
ATOM 800 N N . GLU A 1 126 ? 19.328 38.181 -25.807 1.00 14.28 106 GLU A N 1
ATOM 801 C CA . GLU A 1 126 ? 19.689 38.802 -27.082 1.00 14.77 106 GLU A CA 1
ATOM 802 C C . GLU A 1 126 ? 19.701 37.811 -28.238 1.00 14.81 106 GLU A C 1
ATOM 803 O O . GLU A 1 126 ? 19.771 36.597 -28.039 1.00 14.04 106 GLU A O 1
ATOM 809 N N . HIS A 1 127 ? 19.621 38.352 -29.453 1.00 15.33 107 HIS A N 1
ATOM 810 C CA . HIS A 1 127 ? 19.658 37.574 -30.696 1.00 15.64 107 HIS A CA 1
ATOM 811 C C . HIS A 1 127 ? 18.563 36.535 -30.759 1.00 15.14 107 HIS A C 1
ATOM 812 O O . HIS A 1 127 ? 18.808 35.368 -31.088 1.00 14.47 107 HIS A O 1
ATOM 819 N N . THR A 1 128 ? 17.345 36.966 -30.444 1.00 15.51 108 THR A N 1
ATOM 820 C CA . THR A 1 128 ? 16.170 36.096 -30.498 1.00 16.60 108 THR A CA 1
ATOM 821 C C . THR A 1 128 ? 15.047 36.656 -31.366 1.00 17.75 108 THR A C 1
ATOM 822 O O . THR A 1 128 ? 14.998 37.851 -31.670 1.00 18.79 108 THR A O 1
ATOM 826 N N . MET A 1 129 ? 14.166 35.750 -31.770 1.00 19.01 109 MET A N 1
ATOM 827 C CA . MET A 1 129 ? 12.935 36.071 -32.452 1.00 20.67 109 MET A CA 1
ATOM 828 C C . MET A 1 129 ? 11.839 35.466 -31.609 1.00 19.20 109 MET A C 1
ATOM 829 O O . MET A 1 129 ? 12.008 34.385 -31.042 1.00 19.05 109 MET A O 1
ATOM 834 N N . SER A 1 130 ? 10.716 36.152 -31.499 1.00 18.17 110 SER A N 1
ATOM 835 C CA . SER A 1 130 ? 9.533 35.474 -31.028 1.00 16.97 110 SER A CA 1
ATOM 836 C C . SER A 1 130 ? 8.369 35.815 -31.926 1.00 15.64 110 SER A C 1
ATOM 837 O O . SER A 1 130 ? 8.402 36.799 -32.683 1.00 16.52 110 SER A O 1
ATOM 840 N N . TYR A 1 131 ? 7.348 34.974 -31.850 1.00 13.54 111 TYR A N 1
ATOM 841 C CA . TYR A 1 131 ? 6.255 35.037 -32.794 1.00 12.43 111 TYR A CA 1
ATOM 842 C C . TYR A 1 131 ? 4.916 35.060 -32.095 1.00 11.78 111 TYR A C 1
ATOM 843 O O . TYR A 1 131 ? 4.673 34.265 -31.182 1.00 11.60 111 TYR A O 1
ATOM 852 N N . ASN A 1 132 ? 4.035 35.949 -32.554 1.00 12.12 112 ASN A N 1
ATOM 853 C CA . ASN A 1 132 ? 2.675 36.029 -32.055 1.00 12.76 112 ASN A CA 1
ATOM 854 C C . ASN A 1 132 ? 1.711 35.184 -32.886 1.00 12.00 112 ASN A C 1
ATOM 855 O O . ASN A 1 132 ? 0.528 35.090 -32.566 1.00 11.63 112 ASN A O 1
ATOM 860 N N . LEU A 1 133 ? 2.235 34.572 -33.946 1.00 11.38 113 LEU A N 1
ATOM 861 C CA . LEU A 1 133 ? 1.457 33.763 -34.879 1.00 11.18 113 LEU A CA 1
ATOM 862 C C . LEU A 1 133 ? 2.448 32.883 -35.604 1.00 10.74 113 LEU A C 1
ATOM 863 O O . LEU A 1 133 ? 3.555 33.322 -35.898 1.00 10.54 113 LEU A O 1
ATOM 868 N N . VAL A 1 134 ? 2.079 31.637 -35.902 1.00 10.62 114 VAL A N 1
ATOM 869 C CA . VAL A 1 134 ? 3.017 30.751 -36.583 1.00 11.07 114 VAL A CA 1
ATOM 870 C C . VAL A 1 134 ? 3.257 31.225 -38.011 1.00 11.30 114 VAL A C 1
ATOM 871 O O . VAL A 1 134 ? 2.292 31.350 -38.773 1.00 11.64 114 VAL A O 1
ATOM 875 N N . PRO A 1 135 ? 4.527 31.477 -38.384 1.00 11.54 115 PRO A N 1
ATOM 876 C CA . PRO A 1 135 ? 4.773 31.920 -39.765 1.00 12.01 115 PRO A CA 1
ATOM 877 C C . PRO A 1 135 ? 4.978 30.764 -40.739 1.00 12.25 115 PRO A C 1
ATOM 878 O O . PRO A 1 135 ? 4.746 30.924 -41.944 1.00 12.93 115 PRO A O 1
ATOM 882 N N . ASN A 1 136 ? 5.452 29.627 -40.237 1.00 11.96 116 ASN A N 1
ATOM 883 C CA . ASN A 1 136 ? 5.672 28.437 -41.067 1.00 11.91 116 ASN A CA 1
ATOM 884 C C . ASN A 1 136 ? 5.649 27.207 -40.169 1.00 11.78 116 ASN A C 1
ATOM 885 O O . ASN A 1 136 ? 5.840 27.332 -38.956 1.00 11.49 116 ASN A O 1
ATOM 890 N N . PRO A 1 137 ? 5.413 26.018 -40.743 1.00 11.51 117 PRO A N 1
ATOM 891 C CA . PRO A 1 137 ? 5.269 24.836 -39.885 1.00 11.66 117 PRO A CA 1
ATOM 892 C C . PRO A 1 137 ? 6.525 24.492 -39.081 1.00 11.84 117 PRO A C 1
ATOM 893 O O . PRO A 1 137 ? 6.411 23.973 -37.963 1.00 11.26 117 PRO A O 1
ATOM 897 N N . ASP A 1 138 ? 7.708 24.788 -39.609 1.00 11.84 118 ASP A N 1
ATOM 898 C CA . ASP A 1 138 ? 8.924 24.454 -38.859 1.00 12.18 118 ASP A CA 1
ATOM 899 C C . ASP A 1 138 ? 9.034 25.188 -37.538 1.00 11.11 118 ASP A C 1
ATOM 900 O O . ASP A 1 138 ? 9.504 24.614 -36.552 1.00 10.60 118 ASP A O 1
ATOM 905 N N . VAL A 1 139 ? 8.603 26.442 -37.505 1.00 10.43 119 VAL A N 1
ATOM 906 C CA . VAL A 1 139 ? 8.601 27.203 -36.250 1.00 9.76 119 VAL A CA 1
ATOM 907 C C . VAL A 1 139 ? 7.706 26.516 -35.225 1.00 9.48 119 VAL A C 1
ATOM 908 O O . VAL A 1 139 ? 8.068 26.401 -34.055 1.00 8.83 119 VAL A O 1
ATOM 912 N N . PHE A 1 140 ? 6.545 26.043 -35.652 1.00 8.81 120 PHE A N 1
ATOM 913 C CA . PHE A 1 140 ? 5.628 25.434 -34.691 1.00 8.69 120 PHE A CA 1
ATOM 914 C C . PHE A 1 140 ? 6.106 24.052 -34.262 1.00 8.88 120 PHE A C 1
ATOM 915 O O . PHE A 1 140 ? 5.897 23.652 -33.115 1.00 8.53 120 PHE A O 1
ATOM 923 N N . ARG A 1 141 ? 6.742 23.317 -35.178 1.00 9.01 121 ARG A N 1
ATOM 924 C CA . ARG A 1 141 ? 7.339 22.037 -34.834 1.00 9.58 121 ARG A CA 1
ATOM 925 C C . ARG A 1 141 ? 8.402 22.249 -33.752 1.00 9.34 121 ARG A C 1
ATOM 926 O O . ARG A 1 141 ? 8.452 21.488 -32.785 1.00 9.47 121 ARG A O 1
ATOM 934 N N . GLU A 1 142 ? 9.233 23.281 -33.915 1.00 9.29 122 GLU A N 1
ATOM 935 C CA . GLU A 1 142 ? 10.242 23.633 -32.913 1.00 9.22 122 GLU A CA 1
ATOM 936 C C . GLU A 1 142 ? 9.604 24.045 -31.592 1.00 9.07 122 GLU A C 1
ATOM 937 O O . GLU A 1 142 ? 10.114 23.676 -30.526 1.00 8.98 122 GLU A O 1
ATOM 943 N N . ALA A 1 143 ? 8.494 24.785 -31.643 1.00 8.90 123 ALA A N 1
ATOM 944 C CA . ALA A 1 143 ? 7.736 25.109 -30.420 1.00 8.50 123 ALA A CA 1
ATOM 945 C C . ALA A 1 143 ? 7.279 23.844 -29.695 1.00 8.40 123 ALA A C 1
ATOM 946 O O . ALA A 1 143 ? 7.350 23.762 -28.468 1.00 8.35 123 ALA A O 1
ATOM 948 N N . GLY A 1 144 ? 6.815 22.859 -30.455 1.00 8.13 124 GLY A N 1
ATOM 949 C CA . GLY A 1 144 ? 6.453 21.559 -29.887 1.00 7.97 124 GLY A CA 1
ATOM 950 C C . GLY A 1 144 ? 7.627 20.893 -29.197 1.00 8.08 124 GLY A C 1
ATOM 951 O O . GLY A 1 144 ? 7.482 20.362 -28.090 1.00 8.00 124 GLY A O 1
ATOM 952 N N . ARG A 1 145 ? 8.784 20.891 -29.854 1.00 8.55 125 ARG A N 1
ATOM 953 C CA . ARG A 1 145 ? 9.984 20.327 -29.225 1.00 9.13 125 ARG A CA 1
ATOM 954 C C . ARG A 1 145 ? 10.294 21.062 -27.922 1.00 8.98 125 ARG A C 1
ATOM 955 O O . ARG A 1 145 ? 10.608 20.430 -26.920 1.00 9.08 125 ARG A O 1
ATOM 963 N N . ALA A 1 146 ? 10.208 22.393 -27.943 1.00 8.74 126 ALA A N 1
ATOM 964 C CA . ALA A 1 146 ? 10.560 23.202 -26.775 1.00 8.96 126 ALA A CA 1
ATOM 965 C C . ALA A 1 146 ? 9.649 22.932 -25.593 1.00 9.11 126 ALA A C 1
ATOM 966 O O . ALA A 1 146 ? 10.121 22.722 -24.475 1.00 9.46 126 ALA A O 1
ATOM 968 N N . PHE A 1 147 ? 8.338 22.932 -25.819 1.00 8.85 127 PHE A N 1
ATOM 969 C CA . PHE A 1 147 ? 7.427 22.689 -24.711 1.00 8.81 127 PHE A CA 1
ATOM 970 C C . PHE A 1 147 ? 7.366 21.227 -24.293 1.00 8.85 127 PHE A C 1
ATOM 971 O O . PHE A 1 147 ? 7.149 20.929 -23.122 1.00 8.82 127 PHE A O 1
ATOM 979 N N . GLY A 1 148 ? 7.584 20.314 -25.238 1.00 8.39 128 GLY A N 1
ATOM 980 C CA . GLY A 1 148 ? 7.681 18.882 -24.919 1.00 8.72 128 GLY A CA 1
ATOM 981 C C . GLY A 1 148 ? 8.883 18.655 -24.016 1.00 8.77 128 GLY A C 1
ATOM 982 O O . GLY A 1 148 ? 8.787 17.994 -22.973 1.00 9.00 128 GLY A O 1
ATOM 983 N N . ASP A 1 149 ? 10.014 19.217 -24.414 1.00 9.01 129 ASP A N 1
ATOM 984 C CA . ASP A 1 149 ? 11.228 19.166 -23.594 1.00 9.58 129 ASP A CA 1
ATOM 985 C C . ASP A 1 149 ? 10.993 19.785 -22.213 1.00 9.70 129 ASP A C 1
ATOM 986 O O . ASP A 1 149 ? 11.463 19.252 -21.199 1.00 9.65 129 ASP A O 1
ATOM 991 N N . PHE A 1 150 ? 10.242 20.885 -22.154 1.00 9.47 130 PHE A N 1
ATOM 992 C CA . PHE A 1 150 ? 9.976 21.536 -20.875 1.00 9.42 130 PHE A CA 1
ATOM 993 C C . PHE A 1 150 ? 9.164 20.647 -19.934 1.00 9.32 130 PHE A C 1
ATOM 994 O O . PHE A 1 150 ? 9.357 20.712 -18.718 1.00 9.10 130 PHE A O 1
ATOM 1002 N N . GLN A 1 151 ? 8.289 19.796 -20.482 1.00 9.37 131 GLN A N 1
ATOM 1003 C CA . GLN A 1 151 ? 7.588 18.799 -19.651 1.00 9.78 131 GLN A CA 1
ATOM 1004 C C . GLN A 1 151 ? 8.580 17.886 -18.956 1.00 9.86 131 GLN A C 1
ATOM 1005 O O . GLN A 1 151 ? 8.420 17.573 -17.776 1.00 10.00 131 GLN A O 1
ATOM 1011 N N . ASN A 1 152 ? 9.593 17.443 -19.695 1.00 9.99 132 ASN A N 1
ATOM 1012 C CA . ASN A 1 152 ? 10.614 16.584 -19.113 1.00 9.85 132 ASN A CA 1
ATOM 1013 C C . ASN A 1 152 ? 11.410 17.308 -18.043 1.00 9.70 132 ASN A C 1
ATOM 1014 O O . ASN A 1 152 ? 11.726 16.722 -17.009 1.00 9.53 132 ASN A O 1
ATOM 1019 N N . PHE A 1 153 ? 11.722 18.580 -18.278 1.00 9.06 133 PHE A N 1
ATOM 1020 C CA . PHE A 1 153 ? 12.369 19.382 -17.258 1.00 8.88 133 PHE A CA 1
ATOM 1021 C C . PHE A 1 153 ? 11.520 19.468 -15.988 1.00 9.23 133 PHE A C 1
ATOM 1022 O O . PHE A 1 153 ? 12.019 19.294 -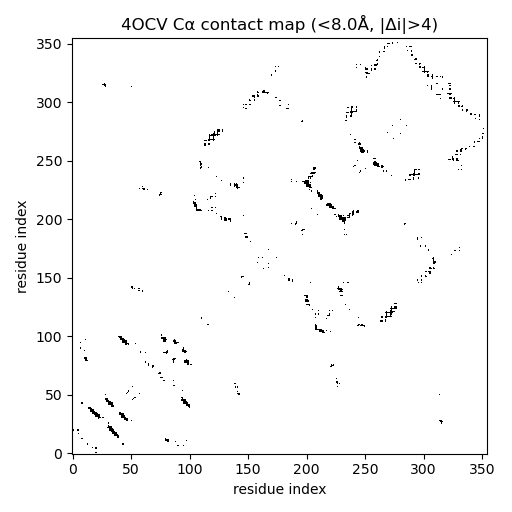14.877 1.00 9.23 133 PHE A O 1
ATOM 1030 N N . LEU A 1 154 ? 10.235 19.756 -16.145 1.00 9.36 134 LEU A N 1
ATOM 1031 C CA . LEU A 1 154 ? 9.371 19.973 -14.983 1.00 10.05 134 LEU A CA 1
ATOM 1032 C C . LEU A 1 154 ? 9.076 18.686 -14.229 1.00 11.19 134 LEU A C 1
ATOM 1033 O O . LEU A 1 154 ? 8.697 18.726 -13.062 1.00 11.12 134 LEU A O 1
ATOM 1038 N N . SER A 1 155 ? 9.264 17.545 -14.886 1.00 12.08 135 SER A N 1
ATOM 1039 C CA . SER A 1 155 ? 9.074 16.260 -14.233 1.00 14.24 135 SER A CA 1
ATOM 1040 C C . SER A 1 155 ? 10.116 16.033 -13.147 1.00 15.30 135 SER A C 1
ATOM 1041 O O . SER A 1 155 ? 9.967 15.131 -12.327 1.00 17.07 135 SER A O 1
ATOM 1044 N N . GLY A 1 156 ? 11.162 16.856 -13.149 1.00 15.69 136 GLY A N 1
ATOM 1045 C CA . GLY A 1 156 ? 12.198 16.787 -12.128 1.00 16.81 136 GLY A CA 1
ATOM 1046 C C . GLY A 1 156 ? 11.747 17.353 -10.791 1.00 17.55 136 GLY A C 1
ATOM 1047 O O . GLY A 1 156 ? 12.417 17.131 -9.781 1.00 20.17 136 GLY A O 1
ATOM 1048 N N . PHE A 1 157 ? 10.624 18.076 -10.773 1.00 17.25 137 PHE A N 1
ATOM 1049 C CA . PHE A 1 157 ? 10.080 18.674 -9.552 1.00 17.96 137 PHE A CA 1
ATOM 1050 C C . PHE A 1 157 ? 8.948 17.845 -8.981 1.00 20.37 137 PHE A C 1
ATOM 1051 O O . PHE A 1 157 ? 8.102 17.326 -9.723 1.00 20.23 137 PHE A O 1
ATOM 1059 N N . ASP A 1 158 ? 8.920 17.743 -7.654 1.00 23.01 138 ASP A N 1
ATOM 1060 C CA . ASP A 1 158 ? 7.737 17.250 -6.963 1.00 24.81 138 ASP A CA 1
ATOM 1061 C C . ASP A 1 158 ? 6.662 18.314 -7.098 1.00 24.69 138 ASP A C 1
ATOM 1062 O O . ASP A 1 158 ? 6.969 19.509 -7.131 1.00 24.79 138 ASP A O 1
ATOM 1067 N N . ALA A 1 159 ? 5.408 17.883 -7.204 1.00 25.00 139 ALA A N 1
ATOM 1068 C CA . ALA A 1 159 ? 4.287 18.816 -7.291 1.00 24.83 139 ALA A CA 1
ATOM 1069 C C . ALA A 1 159 ? 4.338 19.813 -6.133 1.00 25.16 139 ALA A C 1
ATOM 1070 O O . ALA A 1 159 ? 4.002 20.986 -6.298 1.00 25.12 139 ALA A O 1
ATOM 1072 N N . ASN A 1 160 ? 4.820 19.338 -4.988 1.00 25.51 140 ASN A N 1
ATOM 1073 C CA . ASN A 1 160 ? 4.864 20.123 -3.756 1.00 24.77 140 ASN A CA 1
ATOM 1074 C C . ASN A 1 160 ? 5.945 21.214 -3.667 1.00 24.66 140 ASN A C 1
ATOM 1075 O O . ASN A 1 160 ? 5.956 21.980 -2.718 1.00 24.64 140 ASN A O 1
ATOM 1080 N N . GLN A 1 161 ? 6.853 21.289 -4.635 1.00 23.02 141 GLN A N 1
ATOM 1081 C CA . GLN A 1 161 ? 7.943 22.269 -4.565 1.00 21.70 141 GLN A CA 1
ATOM 1082 C C . GLN A 1 161 ? 7.558 23.626 -5.126 1.00 20.16 141 GLN A C 1
ATOM 1083 O O . GLN A 1 161 ? 8.164 24.647 -4.777 1.00 20.51 141 GLN A O 1
ATOM 1089 N N . LEU A 1 162 ? 6.568 23.611 -6.015 1.00 19.52 142 LEU A N 1
ATOM 1090 C CA . LEU A 1 162 ? 6.143 24.789 -6.753 1.00 18.46 142 LEU A CA 1
ATOM 1091 C C . LEU A 1 162 ? 4.716 25.158 -6.362 1.00 17.34 142 LEU A C 1
ATOM 1092 O O . LEU A 1 162 ? 3.775 24.397 -6.579 1.00 17.19 142 LEU A O 1
ATOM 1097 N N . THR A 1 163 ? 4.579 26.322 -5.736 1.00 15.65 143 THR A N 1
ATOM 1098 C CA . THR A 1 163 ? 3.289 26.785 -5.231 1.00 15.76 143 THR A CA 1
ATOM 1099 C C . THR A 1 163 ? 2.368 27.160 -6.392 1.00 15.74 143 THR A C 1
ATOM 1100 O O . THR A 1 163 ? 2.829 27.699 -7.395 1.00 15.75 143 THR A O 1
ATOM 1104 N N . GLU A 1 164 ? 1.074 26.875 -6.263 1.00 15.55 144 GLU A N 1
ATOM 1105 C CA . GLU A 1 164 ? 0.088 27.398 -7.212 1.00 16.18 144 GLU A CA 1
ATOM 1106 C C . GLU A 1 164 ? 0.015 28.914 -7.063 1.00 15.77 144 GLU A C 1
ATOM 1107 O O . GLU A 1 164 ? -0.368 29.432 -6.013 1.00 16.58 144 GLU A O 1
ATOM 1113 N N . THR A 1 165 ? 0.430 29.633 -8.100 1.00 14.04 145 THR A N 1
ATOM 1114 C CA . THR A 1 165 ? 0.440 31.090 -8.063 1.00 13.88 145 THR A CA 1
ATOM 1115 C C . THR A 1 165 ? -0.949 31.660 -8.311 1.00 13.80 145 THR A C 1
ATOM 1116 O O . THR A 1 165 ? -1.240 32.785 -7.910 1.00 14.57 145 THR A O 1
ATOM 1120 N N . ILE A 1 166 ? -1.783 30.885 -9.004 1.00 13.13 146 ILE A N 1
ATOM 1121 C CA . ILE A 1 166 ? -3.209 31.177 -9.174 1.00 13.09 146 ILE A CA 1
ATOM 1122 C C . ILE A 1 166 ? -3.967 29.872 -8.954 1.00 13.10 146 ILE A C 1
ATOM 1123 O O . ILE A 1 166 ? -3.649 28.846 -9.561 1.00 12.91 146 ILE A O 1
ATOM 1128 N N . ALA A 1 167 ? -4.968 29.905 -8.077 1.00 13.83 147 ALA A N 1
ATOM 1129 C CA . ALA A 1 167 ? -5.796 28.726 -7.831 1.00 13.87 147 ALA A CA 1
ATOM 1130 C C . ALA A 1 167 ? -6.746 28.427 -8.994 1.00 12.98 147 ALA A C 1
ATOM 1131 O O . ALA A 1 167 ? -7.185 29.335 -9.681 1.00 13.46 147 ALA A O 1
ATOM 1133 N N . HIS A 1 168 ? -7.057 27.145 -9.183 1.00 13.05 148 HIS A N 1
ATOM 1134 C CA . HIS A 1 168 ? -8.034 26.693 -10.183 1.00 12.75 148 HIS A CA 1
ATOM 1135 C C . HIS A 1 168 ? -7.721 27.173 -11.564 1.00 11.63 148 HIS A C 1
ATOM 1136 O O . HIS A 1 168 ? -8.630 27.444 -12.361 1.00 11.74 148 HIS A O 1
ATOM 1143 N N . PHE A 1 169 ? -6.432 27.261 -11.878 1.00 10.55 149 PHE A N 1
ATOM 1144 C CA . PHE A 1 169 ? -6.000 28.017 -13.052 1.00 9.60 149 PHE A CA 1
ATOM 1145 C C . PHE A 1 169 ? -6.512 27.438 -14.369 1.00 9.39 149 PHE A C 1
ATOM 1146 O O . PHE A 1 169 ? -7.005 28.186 -15.217 1.00 8.96 149 PHE A O 1
ATOM 1154 N N . HIS A 1 170 ? -6.398 26.123 -14.520 1.00 9.00 150 HIS A N 1
ATOM 1155 C CA . HIS A 1 170 ? -6.982 25.421 -15.657 1.00 8.78 150 HIS A CA 1
ATOM 1156 C C . HIS A 1 170 ? -8.027 24.445 -15.199 1.00 8.96 150 HIS A C 1
ATOM 1157 O O . HIS A 1 170 ? -8.214 23.387 -15.780 1.00 8.96 150 HIS A O 1
ATOM 1164 N N . ASP A 1 171 ? -8.719 24.814 -14.125 1.00 9.35 151 ASP A N 1
ATOM 1165 C CA . ASP A 1 171 ? -9.879 24.067 -13.666 1.00 9.68 151 ASP A CA 1
ATOM 1166 C C . ASP A 1 171 ? -11.056 24.640 -14.442 1.00 9.24 151 ASP A C 1
ATOM 1167 O O . ASP A 1 171 ? -11.691 25.608 -14.013 1.00 9.05 151 ASP A O 1
ATOM 1172 N N . THR A 1 172 ? -11.320 24.063 -15.615 1.00 9.01 152 THR A N 1
ATOM 1173 C CA . THR A 1 172 ? -12.325 24.650 -16.506 1.00 8.99 152 THR A CA 1
ATOM 1174 C C . THR A 1 172 ? -13.734 24.739 -15.885 1.00 9.34 152 THR A C 1
ATOM 1175 O O . THR A 1 172 ? -14.420 25.750 -16.067 1.00 9.44 152 THR A O 1
ATOM 1179 N N . PRO A 1 173 ? -14.171 23.703 -15.138 1.00 9.70 153 PRO A N 1
ATOM 1180 C CA . PRO A 1 173 ? -15.462 23.881 -14.476 1.00 9.84 153 PRO A CA 1
ATOM 1181 C C . PRO A 1 173 ? -15.491 25.065 -13.505 1.00 9.93 153 PRO A C 1
ATOM 1182 O O . PRO A 1 173 ? -16.519 25.746 -13.408 1.00 9.97 153 PRO A O 1
ATOM 1186 N N . HIS A 1 174 ? -14.379 25.329 -12.813 1.00 10.16 154 HIS A N 1
ATOM 1187 C CA . HIS A 1 174 ? -14.314 26.467 -11.903 1.00 11.03 154 HIS A CA 1
ATOM 1188 C C . HIS A 1 174 ? -14.345 27.748 -12.695 1.00 10.52 154 HIS A C 1
ATOM 1189 O O . HIS A 1 174 ? -15.041 28.693 -12.334 1.00 11.00 154 HIS A O 1
ATOM 1196 N N . ARG A 1 175 ? -13.624 27.786 -13.817 1.00 10.09 155 ARG A N 1
ATOM 1197 C CA . ARG A 1 175 ? -13.701 28.930 -14.717 1.00 9.94 155 ARG A CA 1
ATOM 1198 C C . ARG A 1 175 ? -15.133 29.173 -15.185 1.00 10.12 155 ARG A C 1
ATOM 1199 O O . ARG A 1 175 ? -15.563 30.325 -15.315 1.00 9.73 155 ARG A O 1
ATOM 1207 N N . PHE A 1 176 ? -15.868 28.095 -15.444 1.00 10.18 156 PHE A N 1
ATOM 1208 C CA . PHE A 1 176 ? -17.249 28.228 -15.895 1.00 10.97 156 PHE A CA 1
ATOM 1209 C C . PHE A 1 176 ? -18.160 28.796 -14.807 1.00 11.04 156 PHE A C 1
ATOM 1210 O O . PHE A 1 176 ? -19.067 29.588 -15.099 1.00 10.96 156 PHE A O 1
ATOM 1218 N N . GLU A 1 177 ? -17.913 28.419 -13.553 1.00 11.64 157 GLU A N 1
ATOM 1219 C CA . GLU A 1 177 ? -18.586 29.069 -12.426 1.00 12.52 157 GLU A CA 1
ATOM 1220 C C . GLU A 1 177 ? -18.318 30.566 -12.397 1.00 12.44 157 GLU A C 1
ATOM 1221 O O . GLU A 1 177 ? -19.238 31.361 -12.173 1.00 12.66 157 GLU A O 1
ATOM 1227 N N . ASP A 1 178 ? -17.064 30.964 -12.628 1.00 11.86 158 ASP A N 1
ATOM 1228 C CA . ASP A 1 178 ? -16.747 32.390 -12.696 1.00 12.04 158 ASP A CA 1
ATOM 1229 C C . ASP A 1 178 ? -17.480 33.064 -13.863 1.00 11.77 158 ASP A C 1
ATOM 1230 O O . ASP A 1 178 ? -17.973 34.191 -13.729 1.00 11.96 158 ASP A O 1
ATOM 1235 N N . PHE A 1 179 ? -17.556 32.375 -15.003 1.00 11.19 159 PHE A N 1
ATOM 1236 C CA . PHE A 1 179 ? -18.267 32.901 -16.167 1.00 11.34 159 PHE A CA 1
ATOM 1237 C C . PHE A 1 179 ? -19.736 33.130 -15.843 1.00 11.64 159 PHE A C 1
ATOM 1238 O O . PHE A 1 179 ? -20.284 34.185 -16.149 1.00 10.79 159 PHE A O 1
ATOM 1246 N N . LYS A 1 180 ? -20.367 32.150 -15.205 1.00 11.79 160 LYS A N 1
ATOM 1247 C CA . LYS A 1 180 ? -21.782 32.296 -14.850 1.00 12.75 160 LYS A CA 1
ATOM 1248 C C . LYS A 1 180 ? -22.016 33.456 -13.888 1.00 13.12 160 LYS A C 1
ATOM 1249 O O . LYS A 1 180 ? -23.018 34.156 -14.012 1.00 13.29 160 LYS A O 1
ATOM 1255 N N . LYS A 1 181 ? -21.077 33.689 -12.974 1.00 13.89 161 LYS A N 1
ATOM 1256 C CA . LYS A 1 181 ? -21.188 34.815 -12.052 1.00 14.44 161 LYS A CA 1
ATOM 1257 C C . LYS A 1 181 ? -21.087 36.146 -12.800 1.00 14.30 161 LYS A C 1
ATOM 1258 O O . LYS A 1 181 ? -21.872 37.070 -12.544 1.00 14.57 161 LYS A O 1
ATOM 1264 N N . ALA A 1 182 ? -20.162 36.228 -13.756 1.00 13.91 162 ALA A N 1
ATOM 1265 C CA . ALA A 1 182 ? -20.017 37.433 -14.574 1.00 14.09 162 ALA A CA 1
ATOM 1266 C C . ALA A 1 182 ? -21.282 37.694 -15.387 1.00 14.01 162 ALA A C 1
ATOM 1267 O O . ALA A 1 182 ? -21.720 38.843 -15.528 1.00 13.93 162 ALA A O 1
ATOM 1269 N N . LEU A 1 183 ? -21.853 36.624 -15.928 1.00 14.03 163 LEU A N 1
ATOM 1270 C CA . LEU A 1 183 ? -23.073 36.699 -16.714 1.00 14.44 163 LEU A CA 1
ATOM 1271 C C . LEU A 1 183 ? -24.257 37.178 -15.872 1.00 14.94 163 LEU A C 1
ATOM 1272 O O . LEU A 1 183 ? -25.035 38.027 -16.316 1.00 15.26 163 LEU A O 1
ATOM 1277 N N . ALA A 1 184 ? -24.375 36.641 -14.660 1.00 15.12 164 ALA A N 1
ATOM 1278 C CA . ALA A 1 184 ? -25.479 37.001 -13.766 1.00 15.85 164 ALA A CA 1
ATOM 1279 C C . ALA A 1 184 ? -25.393 38.466 -13.353 1.00 16.63 164 ALA A C 1
ATOM 1280 O O . ALA A 1 184 ? -26.417 39.159 -13.292 1.00 17.08 164 ALA A O 1
ATOM 1282 N N . ALA A 1 185 ? -24.181 38.934 -13.066 1.00 16.67 165 ALA A N 1
ATOM 1283 C CA . ALA A 1 185 ? -23.977 40.315 -12.636 1.00 17.29 165 ALA A CA 1
ATOM 1284 C C . ALA A 1 185 ? -24.212 41.292 -13.783 1.00 18.05 165 ALA A C 1
ATOM 1285 O O . ALA A 1 185 ? -24.812 42.354 -13.588 1.00 19.02 165 ALA A O 1
ATOM 1287 N N . ASP A 1 186 ? -23.742 40.918 -14.975 1.00 17.77 166 ASP A N 1
ATOM 1288 C CA . ASP A 1 186 ? -23.879 41.726 -16.195 1.00 17.87 166 ASP A CA 1
ATOM 1289 C C . ASP A 1 186 ? -23.717 43.218 -15.876 1.00 18.58 166 ASP A C 1
ATOM 1290 O O . ASP A 1 186 ? -24.573 44.039 -16.210 1.00 18.18 166 ASP A O 1
ATOM 1295 N N . GLU A 1 187 ? -22.602 43.548 -15.227 1.00 19.56 167 GLU A N 1
ATOM 1296 C CA . GLU A 1 187 ? -22.378 44.884 -14.654 1.00 21.24 167 GLU A CA 1
ATOM 1297 C C . GLU A 1 187 ? -22.487 46.045 -15.636 1.00 20.35 167 GLU A C 1
ATOM 1298 O O . GLU A 1 187 ? -22.841 47.157 -15.237 1.00 21.34 167 GLU A O 1
ATOM 1304 N N . LEU A 1 188 ? -22.183 45.790 -16.907 1.00 18.58 168 LEU A N 1
ATOM 1305 C CA . LEU A 1 188 ? -22.157 46.839 -17.933 1.00 17.53 168 LEU A CA 1
ATOM 1306 C C . LEU A 1 188 ? -23.274 46.687 -18.966 1.00 16.51 168 LEU A C 1
ATOM 1307 O O . LEU A 1 188 ? -23.311 47.415 -19.959 1.00 16.17 168 LEU A O 1
ATOM 1312 N N . GLY A 1 189 ? -24.184 45.740 -18.739 1.00 15.71 169 GLY A N 1
ATOM 1313 C CA . GLY A 1 189 ? -25.236 45.440 -19.703 1.00 15.81 169 GLY A CA 1
ATOM 1314 C C . GLY A 1 189 ? -24.689 44.984 -21.043 1.00 15.79 169 GLY A C 1
ATOM 1315 O O . GLY A 1 189 ? -25.326 45.156 -22.085 1.00 16.48 169 GLY A O 1
ATOM 1316 N N . ARG A 1 190 ? -23.494 44.391 -21.015 1.00 15.36 170 ARG A N 1
ATOM 1317 C CA . ARG A 1 190 ? -22.859 43.888 -22.232 1.00 14.87 170 ARG A CA 1
ATOM 1318 C C . ARG A 1 190 ? -23.423 42.547 -22.706 1.00 14.85 170 ARG A C 1
ATOM 1319 O O . ARG A 1 190 ? -23.219 42.173 -23.861 1.00 14.27 170 ARG A O 1
ATOM 1327 N N . ALA A 1 191 ? -24.146 41.835 -21.843 1.00 14.59 171 ALA A N 1
ATOM 1328 C CA . ALA A 1 191 ? -24.697 40.523 -22.231 1.00 15.37 171 ALA A CA 1
ATOM 1329 C C . ALA A 1 191 ? -25.636 40.606 -23.428 1.00 15.89 171 ALA A C 1
ATOM 1330 O O . ALA A 1 191 ? -25.639 39.723 -24.277 1.00 15.84 171 ALA A O 1
ATOM 1332 N N . ALA A 1 192 ? -26.405 41.691 -23.504 1.00 16.53 172 ALA A N 1
ATOM 1333 C CA . ALA A 1 192 ? -27.396 41.858 -24.559 1.00 17.52 172 ALA A CA 1
ATOM 1334 C C . ALA A 1 192 ? -26.795 41.745 -25.958 1.00 17.45 172 ALA A C 1
ATOM 1335 O O . ALA A 1 192 ? -27.452 41.247 -26.872 1.00 19.24 172 ALA A O 1
ATOM 1337 N N . GLY A 1 193 ? -25.552 42.197 -26.117 1.00 16.97 173 GLY A N 1
ATOM 1338 C CA . GLY A 1 193 ? -24.899 42.201 -27.427 1.00 16.54 173 GLY A CA 1
ATOM 1339 C C . GLY A 1 193 ? -24.017 41.005 -27.742 1.00 16.00 173 GLY A C 1
ATOM 1340 O O . GLY A 1 193 ? -23.400 40.964 -28.807 1.00 16.89 173 GLY A O 1
ATOM 1341 N N . CYS A 1 194 ? -23.933 40.037 -26.829 1.00 14.97 174 CYS A N 1
ATOM 1342 C CA . CYS A 1 194 ? -23.126 38.831 -27.079 1.00 14.11 174 CYS A CA 1
ATOM 1343 C C . CYS A 1 194 ? -23.859 37.525 -26.760 1.00 13.64 174 CYS A C 1
ATOM 1344 O O . CYS A 1 194 ? -23.250 36.535 -26.325 1.00 12.83 174 CYS A O 1
ATOM 1347 N N . GLY A 1 195 ? -25.164 37.516 -27.027 1.00 13.25 175 GLY A N 1
ATOM 1348 C CA . GLY A 1 195 ? -25.998 36.320 -26.914 1.00 12.95 175 GLY A CA 1
ATOM 1349 C C . GLY A 1 195 ? -25.433 35.068 -27.561 1.00 12.66 175 GLY A C 1
ATOM 1350 O O . GLY A 1 195 ? -25.380 34.029 -26.915 1.00 12.90 175 GLY A O 1
ATOM 1351 N N . PRO A 1 196 ? -25.018 35.144 -28.844 1.00 12.35 176 PRO A N 1
ATOM 1352 C CA . PRO A 1 196 ? -24.518 33.933 -29.497 1.00 12.33 176 PRO A CA 1
ATOM 1353 C C . PRO A 1 196 ? -23.267 33.366 -28.810 1.00 11.96 176 PRO A C 1
ATOM 1354 O O . PRO A 1 196 ? -23.120 32.143 -28.698 1.00 12.12 176 PRO A O 1
ATOM 1358 N N . GLU A 1 197 ? -22.394 34.247 -28.345 1.00 11.48 177 GLU A N 1
ATOM 1359 C CA . GLU A 1 197 ? -21.168 33.821 -27.662 1.00 11.35 177 GLU A CA 1
ATOM 1360 C C . GLU A 1 197 ? -21.482 33.216 -26.295 1.00 11.16 177 GLU A C 1
ATOM 1361 O O . GLU A 1 197 ? -20.937 32.163 -25.926 1.00 10.38 177 GLU A O 1
ATOM 1367 N N . ILE A 1 198 ? -22.384 33.852 -25.551 1.00 11.00 178 ILE A N 1
ATOM 1368 C CA . ILE A 1 198 ? -22.838 33.295 -24.280 1.00 11.14 178 ILE A CA 1
ATOM 1369 C C . ILE A 1 198 ? -23.427 31.899 -24.490 1.00 11.39 178 ILE A C 1
ATOM 1370 O O . ILE A 1 198 ? -23.091 30.966 -23.766 1.00 11.01 178 ILE A O 1
ATOM 1375 N N . GLU A 1 199 ? -24.290 31.752 -25.498 1.00 12.02 179 GLU A N 1
ATOM 1376 C CA . GLU A 1 199 ? -24.916 30.464 -25.792 1.00 12.99 179 GLU A CA 1
ATOM 1377 C C . GLU A 1 199 ? -23.888 29.374 -26.085 1.00 12.13 179 GLU A C 1
ATOM 1378 O O . GLU A 1 199 ? -24.073 28.217 -25.704 1.00 12.13 179 GLU A O 1
ATOM 1384 N N . PHE A 1 200 ? -22.815 29.732 -26.783 1.00 11.39 180 PHE A N 1
ATOM 1385 C CA . PHE A 1 200 ? -21.759 28.767 -27.066 1.00 10.89 180 PHE A CA 1
ATOM 1386 C C . PHE A 1 200 ? -21.173 28.202 -25.770 1.00 10.49 180 PHE A C 1
ATOM 1387 O O . PHE A 1 200 ? -21.072 26.980 -25.624 1.00 9.66 180 PHE A O 1
ATOM 1395 N N . TYR A 1 201 ? -20.807 29.071 -24.825 1.00 10.17 181 TYR A N 1
ATOM 1396 C CA . TYR A 1 201 ? -20.194 28.588 -23.578 1.00 10.14 181 TYR A CA 1
ATOM 1397 C C . TYR A 1 201 ? -21.179 27.856 -22.689 1.00 10.39 181 TYR A C 1
ATOM 1398 O O . TYR A 1 201 ? -20.805 26.886 -22.025 1.00 10.83 181 TYR A O 1
ATOM 1407 N N . LEU A 1 202 ? -22.433 28.292 -22.681 1.00 10.88 182 LEU A N 1
ATOM 1408 C CA . LEU A 1 202 ? -23.450 27.560 -21.938 1.00 11.60 182 LEU A CA 1
ATOM 1409 C C . LEU A 1 202 ? -23.649 26.153 -22.501 1.00 11.78 182 LEU A C 1
ATOM 1410 O O . LEU A 1 202 ? -23.693 25.177 -21.732 1.00 12.76 182 LEU A O 1
ATOM 1415 N N . SER A 1 203 ? -23.756 26.035 -23.825 1.00 11.65 183 SER A N 1
ATOM 1416 C CA . SER A 1 203 ? -24.118 24.761 -24.440 1.00 11.67 183 SER A CA 1
ATOM 1417 C C . SER A 1 203 ? -22.990 23.732 -24.373 1.00 10.81 183 SER A C 1
ATOM 1418 O O . SER A 1 203 ? -23.234 22.527 -24.454 1.00 10.91 183 SER A O 1
ATOM 1421 N N . HIS A 1 204 ? -21.754 24.220 -24.247 1.00 10.32 184 HIS A N 1
ATOM 142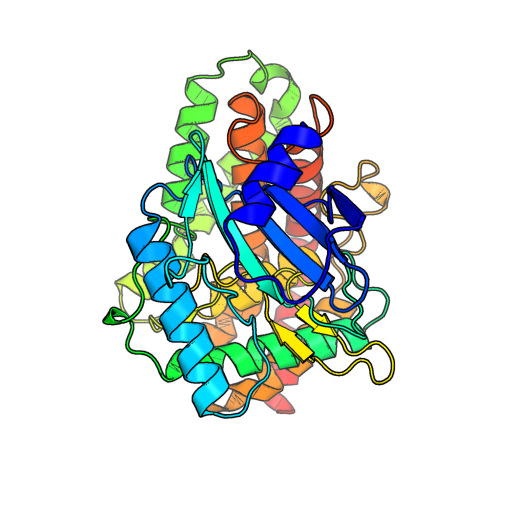2 C CA . HIS A 1 204 ? -20.574 23.351 -24.196 1.00 10.07 184 HIS A CA 1
ATOM 1423 C C . HIS A 1 204 ? -20.222 22.934 -22.796 1.00 9.91 184 HIS A C 1
ATOM 1424 O O . HIS A 1 204 ? -19.182 22.304 -22.574 1.00 9.60 184 HIS A O 1
ATOM 1431 N N . ALA A 1 205 ? -21.094 23.238 -21.835 1.00 9.83 185 ALA A N 1
ATOM 1432 C CA . ALA A 1 205 ? -20.777 23.015 -20.420 1.00 10.05 185 ALA A CA 1
ATOM 1433 C C . ALA A 1 205 ? -20.477 21.565 -20.042 1.00 9.79 185 ALA A C 1
ATOM 1434 O O . ALA A 1 205 ? -19.738 21.308 -19.100 1.00 10.29 185 ALA A O 1
ATOM 1436 N N . ASP A 1 206 ? -21.052 20.622 -20.783 1.00 9.32 186 ASP A N 1
ATOM 1437 C CA . ASP A 1 206 ? -20.813 19.204 -20.567 1.00 9.09 186 ASP A CA 1
ATOM 1438 C C . ASP A 1 206 ? -19.382 18.783 -20.865 1.00 9.19 186 ASP A C 1
ATOM 1439 O O . ASP A 1 206 ? -18.983 17.691 -20.486 1.00 9.28 186 ASP A O 1
ATOM 1444 N N . GLN A 1 207 ? -18.626 19.641 -21.555 1.00 9.21 187 GLN A N 1
ATOM 1445 C CA . GLN A 1 207 ? -17.295 19.280 -22.037 1.00 9.37 187 GLN A CA 1
ATOM 1446 C C . GLN A 1 207 ? -16.160 19.736 -21.137 1.00 9.15 187 GLN A C 1
ATOM 1447 O O . GLN A 1 207 ? -15.002 19.369 -21.379 1.00 9.44 187 GLN A O 1
ATOM 1453 N N . TYR A 1 208 ? -16.464 20.509 -20.096 1.00 8.82 188 TYR A N 1
ATOM 1454 C CA . TYR A 1 208 ? -15.408 21.178 -19.319 1.00 8.84 188 TYR A CA 1
ATOM 1455 C C . TYR A 1 208 ? -14.717 20.324 -18.276 1.00 8.98 188 TYR A C 1
ATOM 1456 O O . TYR A 1 208 ? -13.619 20.674 -17.844 1.00 9.22 188 TYR A O 1
ATOM 1465 N N . ALA A 1 209 ? -15.343 19.220 -17.864 1.00 9.31 189 ALA A N 1
ATOM 1466 C CA . ALA A 1 209 ? -14.857 18.481 -16.700 1.00 9.50 189 ALA A CA 1
ATOM 1467 C C . ALA A 1 209 ? -13.839 17.390 -16.977 1.00 9.76 189 ALA A C 1
ATOM 1468 O O . ALA A 1 209 ? -13.248 16.883 -16.036 1.00 9.64 189 ALA A O 1
ATOM 1470 N N . VAL A 1 210 ? -13.610 17.042 -18.238 1.00 9.95 190 VAL A N 1
ATOM 1471 C CA . VAL A 1 210 ? -12.900 15.799 -18.544 1.00 10.82 190 VAL A CA 1
ATOM 1472 C C . VAL A 1 210 ? -11.498 15.685 -17.930 1.00 10.53 190 VAL A C 1
ATOM 1473 O O . VAL A 1 210 ? -11.148 14.631 -17.372 1.00 10.79 190 VAL A O 1
ATOM 1477 N N . VAL A 1 211 ? -10.700 16.746 -17.991 1.00 9.89 191 VAL A N 1
ATOM 1478 C CA . VAL A 1 211 ? -9.339 16.633 -17.460 1.00 10.13 191 VAL A CA 1
ATOM 1479 C C . VAL A 1 211 ? -9.344 16.689 -15.939 1.00 10.56 191 VAL A C 1
ATOM 1480 O O . VAL A 1 211 ? -8.666 15.882 -15.289 1.00 10.21 191 VAL A O 1
ATOM 1484 N N . MET A 1 212 ? -10.126 17.595 -15.369 1.00 10.76 192 MET A N 1
ATOM 1485 C CA . MET A 1 212 ? -10.223 17.672 -13.910 1.00 12.01 192 MET A CA 1
ATOM 1486 C C . MET A 1 212 ? -10.731 16.361 -13.319 1.00 12.60 192 MET A C 1
ATOM 1487 O O . MET A 1 212 ? -10.222 15.918 -12.287 1.00 12.85 192 MET A O 1
ATOM 1492 N N . ASP A 1 213 ? -11.696 15.729 -13.985 1.00 13.06 193 ASP A N 1
ATOM 1493 C CA . ASP A 1 213 ? -12.234 14.439 -13.533 1.00 14.23 193 ASP A CA 1
ATOM 1494 C C . ASP A 1 213 ? -11.137 13.374 -13.496 1.00 14.36 193 ASP A C 1
ATOM 1495 O O . ASP A 1 213 ? -11.049 12.596 -12.544 1.00 15.21 193 ASP A O 1
ATOM 1500 N N . GLY A 1 214 ? -10.291 13.361 -14.525 1.00 14.12 194 GLY A N 1
ATOM 1501 C CA . GLY A 1 214 ? -9.202 12.388 -14.622 1.00 14.28 194 GLY A CA 1
ATOM 1502 C C . GLY A 1 214 ? -8.072 12.657 -13.643 1.00 14.52 194 GLY A C 1
ATOM 1503 O O . GLY A 1 214 ? -7.470 11.721 -13.102 1.00 14.40 194 GLY A O 1
ATOM 1504 N N . LEU A 1 215 ? -7.775 13.929 -13.394 1.00 14.07 195 LEU A N 1
ATOM 1505 C CA . LEU A 1 215 ? -6.810 14.280 -12.355 1.00 14.94 195 LEU A CA 1
ATOM 1506 C C . LEU A 1 215 ? -7.315 13.798 -10.998 1.00 16.53 195 LEU A C 1
ATOM 1507 O O . LEU A 1 215 ? -6.543 13.247 -10.201 1.00 17.51 195 LEU A O 1
ATOM 1512 N N . ARG A 1 216 ? -8.610 13.976 -10.751 1.00 17.71 196 ARG A N 1
ATOM 1513 C CA . ARG A 1 216 ? -9.193 13.623 -9.457 1.00 19.98 196 ARG A CA 1
ATOM 1514 C C . ARG A 1 216 ? -9.260 12.125 -9.205 1.00 20.09 196 ARG A C 1
ATOM 1515 O O . ARG A 1 216 ? -9.076 11.685 -8.061 1.00 22.03 196 ARG A O 1
ATOM 1523 N N . ASP A 1 217 ? -9.514 11.341 -10.248 1.00 19.70 197 ASP A N 1
ATOM 1524 C CA . ASP A 1 217 ? -9.641 9.887 -10.081 1.00 20.25 197 ASP A CA 1
ATOM 1525 C C . ASP A 1 217 ? -8.336 9.129 -10.365 1.00 20.25 197 ASP A C 1
ATOM 1526 O O . ASP A 1 217 ? -8.304 7.895 -10.359 1.00 21.03 197 ASP A O 1
ATOM 1531 N N . GLY A 1 218 ? -7.271 9.884 -10.624 1.00 19.63 198 GLY A N 1
ATOM 1532 C CA . GLY A 1 218 ? -5.934 9.323 -10.815 1.00 18.92 198 GLY A CA 1
ATOM 1533 C C . GLY A 1 218 ? -5.640 8.742 -12.187 1.00 18.10 198 GLY A C 1
ATOM 1534 O O . GLY A 1 218 ? -4.543 8.213 -12.408 1.00 19.36 198 GLY A O 1
ATOM 1535 N N . SER A 1 219 ? -6.595 8.837 -13.114 1.00 17.09 199 SER A N 1
ATOM 1536 C CA . SER A 1 219 ? -6.430 8.289 -14.462 1.00 16.36 199 SER A CA 1
ATOM 1537 C C . SER A 1 219 ? -5.630 9.203 -15.399 1.00 15.25 199 SER A C 1
ATOM 1538 O O . SER A 1 219 ? -5.229 8.786 -16.482 1.00 16.30 199 SER A O 1
ATOM 1541 N N . ILE A 1 220 ? -5.446 10.458 -14.989 1.00 14.08 200 ILE A N 1
ATOM 1542 C CA . ILE A 1 220 ? -4.561 11.398 -15.688 1.00 13.95 200 ILE A CA 1
ATOM 1543 C C . ILE A 1 220 ? -3.519 11.824 -14.658 1.00 13.68 200 ILE A C 1
ATOM 1544 O O . ILE A 1 220 ? -3.881 12.281 -13.584 1.00 13.84 200 ILE A O 1
ATOM 1549 N N . PRO A 1 221 ? -2.219 11.639 -14.964 1.00 13.81 201 PRO A N 1
ATOM 1550 C CA . PRO A 1 221 ? -1.185 11.979 -13.976 1.00 14.13 201 PRO A CA 1
ATOM 1551 C C . PRO A 1 221 ? -1.141 13.463 -13.655 1.00 14.05 201 PRO A C 1
ATOM 1552 O O . PRO A 1 221 ? -1.239 14.309 -14.561 1.00 13.55 201 PRO A O 1
ATOM 1556 N N . LEU A 1 222 ? -0.992 13.777 -12.374 1.00 14.02 202 LEU A N 1
ATOM 1557 C CA . LEU A 1 222 ? -0.723 15.138 -11.948 1.00 14.22 202 LEU A CA 1
ATOM 1558 C C . LEU A 1 222 ? 0.760 15.403 -12.159 1.00 14.65 202 LEU A C 1
ATOM 1559 O O . LEU A 1 222 ? 1.608 14.725 -11.579 1.00 15.40 202 LEU A O 1
ATOM 1564 N N . ARG A 1 223 ? 1.063 16.388 -12.995 1.00 13.90 203 ARG A N 1
ATOM 1565 C CA . ARG A 1 223 ? 2.428 16.721 -13.380 1.00 14.13 203 ARG A CA 1
ATOM 1566 C C . ARG A 1 223 ? 2.653 18.214 -13.215 1.00 14.10 203 ARG A C 1
ATOM 1567 O O . ARG A 1 223 ? 1.720 19.023 -13.352 1.00 15.78 203 ARG A O 1
ATOM 1575 N N . VAL A 1 224 ? 3.894 18.618 -12.988 1.00 13.07 204 VAL A N 1
ATOM 1576 C CA . VAL A 1 224 ? 4.197 20.040 -12.964 1.00 12.09 204 VAL A CA 1
ATOM 1577 C C . VAL A 1 224 ? 4.232 20.524 -14.416 1.00 11.05 204 VAL A C 1
ATOM 1578 O O . VAL A 1 224 ? 4.880 19.914 -15.261 1.00 10.75 204 VAL A O 1
ATOM 1582 N N . THR A 1 225 ? 3.510 21.610 -14.696 1.00 10.34 205 THR A N 1
ATOM 1583 C CA . THR A 1 225 ? 3.341 22.104 -16.066 1.00 9.92 205 THR A CA 1
ATOM 1584 C C . THR A 1 225 ? 3.605 23.610 -16.130 1.00 9.19 205 THR A C 1
ATOM 1585 O O . THR A 1 225 ? 3.690 24.290 -15.092 1.00 9.06 205 THR A O 1
ATOM 1589 N N . HIS A 1 226 ? 3.760 24.130 -17.349 1.00 8.75 206 HIS A N 1
ATOM 1590 C CA . HIS A 1 226 ? 4.049 25.540 -17.568 1.00 8.64 206 HIS A CA 1
ATOM 1591 C C . HIS A 1 226 ? 2.804 26.392 -17.469 1.00 8.31 206 HIS A C 1
ATOM 1592 O O . HIS A 1 226 ? 2.837 27.500 -16.930 1.00 8.32 206 HIS A O 1
ATOM 1599 N N . ASN A 1 227 ? 1.721 25.894 -18.061 1.00 8.18 207 ASN A N 1
ATOM 1600 C CA . ASN A 1 227 ? 0.377 26.475 -17.974 1.00 8.54 207 ASN A CA 1
ATOM 1601 C C . ASN A 1 227 ? 0.106 27.741 -18.777 1.00 8.73 207 ASN A C 1
ATOM 1602 O O . ASN A 1 227 ? -1.002 28.255 -18.705 1.00 9.03 207 ASN A O 1
ATOM 1607 N N . ASP A 1 228 ? 1.072 28.227 -19.562 1.00 8.73 208 ASP A N 1
ATOM 1608 C CA . ASP A 1 228 ? 0.801 29.350 -20.477 1.00 9.22 208 ASP A CA 1
ATOM 1609 C C . ASP A 1 228 ? 1.697 29.205 -21.687 1.00 8.94 208 ASP A C 1
ATOM 1610 O O . ASP A 1 228 ? 2.607 29.998 -21.916 1.00 9.26 208 ASP A O 1
ATOM 1615 N N . THR A 1 229 ? 1.431 28.163 -22.463 1.00 9.11 209 THR A N 1
ATOM 1616 C CA . THR A 1 229 ? 2.368 27.710 -23.490 1.00 9.33 209 THR A CA 1
ATOM 1617 C C . THR A 1 229 ? 2.115 28.310 -24.870 1.00 9.96 209 THR A C 1
ATOM 1618 O O . THR A 1 229 ? 2.363 27.666 -25.894 1.00 10.31 209 THR A O 1
ATOM 1622 N N . LYS A 1 230 ? 1.626 29.541 -24.901 1.00 10.47 210 LYS A N 1
ATOM 1623 C CA . LYS A 1 230 ? 1.497 30.242 -26.173 1.00 10.99 210 LYS A CA 1
ATOM 1624 C C . LYS A 1 230 ? 2.866 30.433 -26.831 1.00 10.49 210 LYS A C 1
ATOM 1625 O O . LYS A 1 230 ? 3.901 30.516 -26.152 1.00 10.31 210 LYS A O 1
ATOM 1631 N N . LEU A 1 231 ? 2.854 30.516 -28.164 1.00 9.92 211 LEU A N 1
ATOM 1632 C CA . LEU A 1 231 ? 4.057 30.554 -28.983 1.00 9.90 211 LEU A CA 1
ATOM 1633 C C . LEU A 1 231 ? 4.996 31.689 -28.606 1.00 10.13 211 LEU A C 1
ATOM 1634 O O . LEU A 1 231 ? 6.212 31.513 -28.666 1.00 9.96 211 LEU A O 1
ATOM 1639 N N . ASN A 1 232 ? 4.441 32.830 -28.207 1.00 10.50 212 ASN A N 1
ATOM 1640 C CA . ASN A 1 232 ? 5.287 33.975 -27.895 1.00 11.40 212 ASN A CA 1
ATOM 1641 C C . ASN A 1 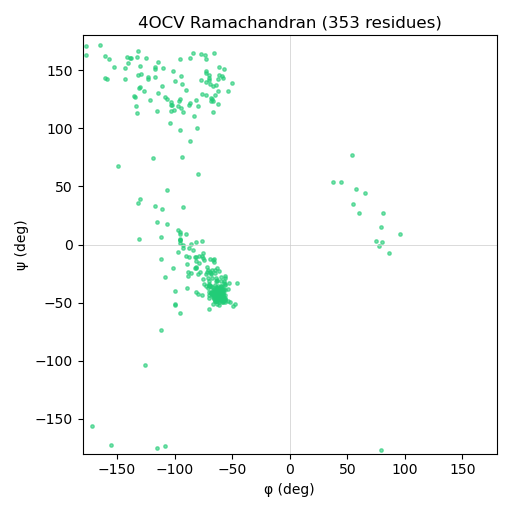232 ? 5.991 33.863 -26.549 1.00 11.40 212 ASN A C 1
ATOM 1642 O O . ASN A 1 232 ? 6.734 34.763 -26.154 1.00 12.73 212 ASN A O 1
ATOM 1647 N N . ASN A 1 233 ? 5.799 32.737 -25.867 1.00 10.48 213 ASN A N 1
ATOM 1648 C CA . ASN A 1 233 ? 6.568 32.464 -24.655 1.00 10.96 213 ASN A CA 1
ATOM 1649 C C . ASN A 1 233 ? 7.798 31.601 -24.917 1.00 11.36 213 ASN A C 1
ATOM 1650 O O . ASN A 1 233 ? 8.463 31.159 -23.985 1.00 11.42 213 ASN A O 1
ATOM 1655 N N . ILE A 1 234 ? 8.117 31.377 -26.185 1.00 11.70 214 ILE A N 1
ATOM 1656 C CA . ILE A 1 234 ? 9.388 30.773 -26.557 1.00 12.53 214 ILE A CA 1
ATOM 1657 C C . ILE A 1 234 ? 10.192 31.792 -27.325 1.00 12.91 214 ILE A C 1
ATOM 1658 O O . ILE A 1 234 ? 9.703 32.398 -28.286 1.00 14.16 214 ILE A O 1
ATOM 1663 N N . LEU A 1 235 ? 11.436 31.971 -26.920 1.00 12.67 215 LEU A N 1
ATOM 1664 C CA . LEU A 1 235 ? 12.367 32.751 -27.721 1.00 12.57 215 LEU A CA 1
ATOM 1665 C C . LEU A 1 235 ? 13.187 31.821 -28.610 1.00 12.99 215 LEU A C 1
ATOM 1666 O O . LEU A 1 235 ? 13.798 30.864 -28.133 1.00 13.10 215 LEU A O 1
ATOM 1671 N N . MET A 1 236 ? 13.157 32.086 -29.914 1.00 13.34 216 MET A N 1
ATOM 1672 C CA . MET A 1 236 ? 13.908 31.295 -30.886 1.00 13.62 216 MET A CA 1
ATOM 1673 C C . MET A 1 236 ? 15.172 32.051 -31.267 1.00 13.53 216 MET A C 1
ATOM 1674 O O . MET A 1 236 ? 15.176 33.284 -31.281 1.00 13.73 216 MET A O 1
ATOM 1679 N N . ASP A 1 237 ? 16.233 31.324 -31.593 1.00 13.55 217 ASP A N 1
ATOM 1680 C CA . ASP A 1 237 ? 17.456 32.001 -32.016 1.00 14.27 217 ASP A CA 1
ATOM 1681 C C . ASP A 1 237 ? 17.239 32.720 -33.346 1.00 14.81 217 ASP A C 1
ATOM 1682 O O . ASP A 1 237 ? 16.635 32.161 -34.265 1.00 15.05 217 ASP A O 1
ATOM 1687 N N . ALA A 1 238 ? 17.749 33.948 -33.438 1.00 15.06 218 ALA A N 1
ATOM 1688 C CA . ALA A 1 238 ? 17.512 34.809 -34.610 1.00 16.09 218 ALA A CA 1
ATOM 1689 C C . ALA A 1 238 ? 18.177 34.306 -35.886 1.00 17.12 218 ALA A C 1
ATOM 1690 O O . ALA A 1 238 ? 17.752 34.672 -36.988 1.00 18.52 218 ALA A O 1
ATOM 1692 N N . THR A 1 239 ? 19.208 33.478 -35.738 1.00 17.82 219 THR A N 1
ATOM 1693 C CA . THR A 1 239 ? 19.914 32.902 -36.881 1.00 18.13 219 THR A CA 1
ATOM 1694 C C . THR A 1 239 ? 19.475 31.466 -37.180 1.00 18.22 219 THR A C 1
ATOM 1695 O O . THR A 1 239 ? 19.125 31.152 -38.322 1.00 18.80 219 THR A O 1
ATOM 1699 N N . THR A 1 240 ? 19.499 30.599 -36.169 1.00 16.51 220 THR A N 1
ATOM 1700 C CA . THR A 1 240 ? 19.253 29.168 -36.374 1.00 16.08 220 THR A CA 1
ATOM 1701 C C . THR A 1 240 ? 17.779 28.776 -36.298 1.00 15.52 220 THR A C 1
ATOM 1702 O O . THR A 1 240 ? 17.387 27.732 -36.822 1.00 16.30 220 THR A O 1
ATOM 1706 N N . GLY A 1 241 ? 16.973 29.589 -35.615 1.00 15.05 221 GLY A N 1
ATOM 1707 C CA . GLY A 1 241 ? 15.567 29.242 -35.362 1.00 15.19 221 GLY A CA 1
ATOM 1708 C C . GLY A 1 241 ? 15.355 28.224 -34.249 1.00 14.55 221 GLY A C 1
ATOM 1709 O O . GLY A 1 241 ? 14.216 27.879 -33.934 1.00 15.79 221 GLY A O 1
ATOM 1710 N N . LYS A 1 242 ? 16.443 27.738 -33.656 1.00 14.70 222 LYS A N 1
ATOM 1711 C CA . LYS A 1 242 ? 16.360 26.768 -32.575 1.00 14.44 222 LYS A CA 1
ATOM 1712 C C . LYS A 1 242 ? 15.873 27.458 -31.304 1.00 13.57 222 LYS A C 1
ATOM 1713 O O . LYS A 1 242 ? 16.274 28.583 -31.007 1.00 13.26 222 LYS A O 1
ATOM 1719 N N . ALA A 1 243 ? 15.012 26.784 -30.549 1.00 12.86 223 ALA A N 1
ATOM 1720 C CA . ALA A 1 243 ? 14.558 27.352 -29.285 1.00 12.63 223 ALA A CA 1
ATOM 1721 C C . ALA A 1 243 ? 15.745 27.732 -28.395 1.00 12.31 223 ALA A C 1
ATOM 1722 O O . ALA A 1 243 ? 16.676 26.940 -28.218 1.00 12.87 223 ALA A O 1
ATOM 1724 N N . ARG A 1 244 ? 15.697 28.948 -27.850 1.00 11.67 224 ARG A N 1
ATOM 1725 C CA . ARG A 1 244 ? 16.722 29.429 -26.924 1.00 11.42 224 ARG A CA 1
ATOM 1726 C C . ARG A 1 244 ? 16.266 29.307 -25.472 1.00 11.34 224 ARG A C 1
ATOM 1727 O O . ARG A 1 244 ? 16.988 28.783 -24.633 1.00 11.80 224 ARG A O 1
ATOM 1735 N N . ALA A 1 245 ? 15.080 29.819 -25.172 1.00 11.22 225 ALA A N 1
ATOM 1736 C CA . ALA A 1 245 ? 14.612 29.852 -23.796 1.00 11.06 225 ALA A CA 1
ATOM 1737 C C . ALA A 1 245 ? 13.113 29.983 -23.743 1.00 11.21 225 ALA A C 1
ATOM 1738 O O . ALA A 1 245 ? 12.501 30.656 -24.570 1.00 11.16 225 ALA A O 1
ATOM 1740 N N . ILE A 1 246 ? 12.522 29.302 -22.772 1.00 11.17 226 ILE A N 1
ATOM 1741 C CA . ILE A 1 246 ? 11.111 29.468 -22.477 1.00 12.37 226 ILE A CA 1
ATOM 1742 C C . ILE A 1 246 ? 11.005 30.577 -21.442 1.00 12.16 226 ILE A C 1
ATOM 1743 O O . ILE A 1 246 ? 11.758 30.623 -20.463 1.00 12.52 226 ILE A O 1
ATOM 1748 N N . ILE A 1 247 ? 10.102 31.507 -21.685 1.00 11.93 227 ILE A N 1
ATOM 1749 C CA . ILE A 1 247 ? 9.946 32.635 -20.792 1.00 12.35 227 ILE A CA 1
ATOM 1750 C C . ILE A 1 247 ? 8.551 32.575 -20.144 1.00 12.23 227 ILE A C 1
ATOM 1751 O O . ILE A 1 247 ? 7.800 31.606 -20.332 1.00 12.36 227 ILE A O 1
ATOM 1756 N N . ASP A 1 248 ? 8.230 33.597 -19.372 1.00 12.95 228 ASP A N 1
ATOM 1757 C CA . ASP A 1 248 ? 6.984 33.663 -18.614 1.00 13.63 228 ASP A CA 1
ATOM 1758 C C . ASP A 1 248 ? 6.767 32.447 -17.722 1.00 13.28 228 ASP A C 1
ATOM 1759 O O . ASP A 1 248 ? 5.939 31.577 -18.017 1.00 14.63 228 ASP A O 1
ATOM 1764 N N . LEU A 1 249 ? 7.476 32.436 -16.599 1.00 12.43 229 LEU A N 1
ATOM 1765 C CA . LEU A 1 249 ? 7.544 31.279 -15.718 1.00 11.84 229 LEU A CA 1
ATOM 1766 C C . LEU A 1 249 ? 6.545 31.416 -14.572 1.00 11.74 229 LEU A C 1
ATOM 1767 O O . LEU A 1 249 ? 6.568 30.633 -13.622 1.00 12.62 229 LEU A O 1
ATOM 1772 N N . ASP A 1 250 ? 5.635 32.381 -14.695 1.00 11.24 230 ASP A N 1
ATOM 1773 C CA . ASP A 1 250 ? 4.754 32.760 -13.587 1.00 11.21 230 ASP A CA 1
ATOM 1774 C C . ASP A 1 250 ? 3.678 31.763 -13.207 1.00 11.10 230 ASP A C 1
ATOM 1775 O O . ASP A 1 250 ? 3.160 31.834 -12.099 1.00 11.61 230 ASP A O 1
ATOM 1780 N N . THR A 1 251 ? 3.308 30.867 -14.119 1.00 10.58 231 THR A N 1
ATOM 1781 C CA . THR A 1 251 ? 2.241 29.903 -13.844 1.00 10.44 231 THR A CA 1
ATOM 1782 C C . THR A 1 251 ? 2.727 28.457 -13.817 1.00 10.37 231 THR A C 1
ATOM 1783 O O . THR A 1 251 ? 1.933 27.532 -13.956 1.00 9.78 231 THR A O 1
ATOM 1787 N N . ILE A 1 252 ? 4.029 28.253 -13.633 1.00 10.56 232 ILE A N 1
ATOM 1788 C CA . ILE A 1 252 ? 4.550 26.903 -13.448 1.00 11.02 232 ILE A CA 1
ATOM 1789 C C . ILE A 1 252 ? 4.007 26.387 -12.113 1.00 11.54 232 ILE A C 1
ATOM 1790 O O . ILE A 1 252 ? 4.183 27.029 -11.070 1.00 12.24 232 ILE A O 1
ATOM 1795 N N . MET A 1 253 ? 3.316 25.253 -12.160 1.00 11.59 233 MET A N 1
ATOM 1796 C CA . MET A 1 253 ? 2.629 24.702 -10.993 1.00 11.81 233 MET A CA 1
ATOM 1797 C C . MET A 1 253 ? 2.010 23.365 -11.394 1.00 11.33 233 MET A C 1
ATOM 1798 O O . MET A 1 253 ? 1.999 23.012 -12.577 1.00 10.62 233 MET A O 1
ATOM 1803 N N . PRO A 1 254 ? 1.488 22.603 -10.422 1.00 11.28 234 PRO A N 1
ATOM 1804 C CA . PRO A 1 254 ? 0.921 21.312 -10.792 1.00 11.10 234 PRO A CA 1
ATOM 1805 C C . PRO A 1 254 ? -0.249 21.458 -11.761 1.00 11.01 234 PRO A C 1
ATOM 1806 O O . PRO A 1 254 ? -1.009 22.429 -11.683 1.00 11.66 234 PRO A O 1
ATOM 1810 N N . GLY A 1 255 ? -0.363 20.493 -12.659 1.00 11.30 235 GLY A N 1
ATOM 1811 C CA . GLY A 1 255 ? -1.419 20.496 -13.670 1.00 11.47 235 GLY A CA 1
ATOM 1812 C C . GLY A 1 255 ? -1.396 19.179 -14.401 1.00 11.81 235 GLY A C 1
ATOM 1813 O O . GLY A 1 255 ? -0.939 18.168 -13.868 1.00 13.82 235 GLY A O 1
ATOM 1814 N N . SER A 1 256 ? -1.915 19.177 -15.621 1.00 11.02 236 SER A N 1
ATOM 1815 C CA . SER A 1 256 ? -1.802 18.048 -16.529 1.00 10.46 236 SER A CA 1
ATOM 1816 C C . SER A 1 256 ? -1.000 18.490 -17.747 1.00 10.51 236 SER A C 1
ATOM 1817 O O . SER A 1 256 ? -1.124 19.635 -18.189 1.00 10.04 236 SER A O 1
ATOM 1820 N N . MET A 1 257 ? -0.182 17.586 -18.288 1.00 10.74 237 MET A N 1
ATOM 1821 C CA . MET A 1 257 ? 0.488 17.789 -19.578 1.00 11.11 237 MET A CA 1
ATOM 1822 C C . MET A 1 257 ? -0.497 18.320 -20.625 1.00 10.36 237 MET A C 1
ATOM 1823 O O . MET A 1 257 ? -0.131 19.111 -21.500 1.00 9.79 237 MET A O 1
ATOM 1828 N N . LEU A 1 258 ? -1.751 17.889 -20.521 1.00 9.17 238 LEU A N 1
ATOM 1829 C CA . LEU A 1 258 ? -2.772 18.258 -21.495 1.00 9.00 238 LEU A CA 1
ATOM 1830 C C . LEU A 1 258 ? -3.054 19.756 -21.512 1.00 8.55 238 LEU A C 1
ATOM 1831 O O . LEU A 1 258 ? -3.456 20.303 -22.538 1.00 8.69 238 LEU A O 1
ATOM 1836 N N . PHE A 1 259 ? -2.870 20.427 -20.375 1.00 8.13 239 PHE A N 1
ATOM 1837 C CA . PHE A 1 259 ? -2.996 21.886 -20.339 1.00 8.14 239 PHE A CA 1
ATOM 1838 C C . PHE A 1 259 ? -1.944 22.554 -21.214 1.00 8.10 239 PHE A C 1
ATOM 1839 O O . PHE A 1 259 ? -2.231 23.534 -21.911 1.00 8.12 239 PHE A O 1
ATOM 1847 N N . ASP A 1 260 ? -0.716 22.049 -21.159 1.00 7.82 240 ASP A N 1
ATOM 1848 C CA . ASP A 1 260 ? 0.376 22.624 -21.948 1.00 7.82 240 ASP A CA 1
ATOM 1849 C C . ASP A 1 260 ? 0.208 22.344 -23.435 1.00 7.63 240 ASP A C 1
ATOM 1850 O O . ASP A 1 260 ? 0.357 23.247 -24.255 1.00 7.80 240 ASP A O 1
ATOM 1855 N N . PHE A 1 261 ? -0.113 21.103 -23.787 1.00 7.34 241 PHE A N 1
ATOM 1856 C CA . PHE A 1 261 ? -0.352 20.758 -25.184 1.00 7.14 241 PHE A CA 1
ATOM 1857 C C . PHE A 1 261 ? -1.544 21.552 -25.737 1.00 7.08 241 PHE A C 1
ATOM 1858 O O . PHE A 1 261 ? -1.449 22.222 -26.773 1.00 7.18 241 PHE A O 1
ATOM 1866 N N . GLY A 1 262 ? -2.666 21.496 -25.030 1.00 6.91 242 GLY A N 1
ATOM 1867 C CA . GLY A 1 262 ? -3.901 22.101 -25.540 1.00 7.16 242 GLY A CA 1
ATOM 1868 C C . GLY A 1 262 ? -3.796 23.600 -25.720 1.00 7.16 242 GLY A C 1
ATOM 1869 O O . GLY A 1 262 ? -4.301 24.139 -26.703 1.00 7.10 242 GLY A O 1
ATOM 1870 N N . ASP A 1 263 ? -3.131 24.284 -24.791 1.00 7.16 243 ASP A N 1
ATOM 1871 C CA . ASP A 1 263 ? -2.979 25.737 -24.872 1.00 7.62 243 ASP A CA 1
ATOM 1872 C C . ASP A 1 263 ? -2.073 26.132 -26.037 1.00 7.22 243 ASP A C 1
ATOM 1873 O O . ASP A 1 263 ? -2.295 27.161 -26.686 1.00 7.36 243 ASP A O 1
ATOM 1878 N N . SER A 1 264 ? -1.048 25.317 -26.314 1.00 6.93 244 SER A N 1
ATOM 1879 C CA . SER A 1 264 ? -0.180 25.581 -27.460 1.00 6.87 244 SER A CA 1
ATOM 1880 C C . SER A 1 264 ? -0.966 25.478 -28.746 1.00 6.76 244 SER A C 1
ATOM 1881 O O . SER A 1 264 ? -0.787 26.303 -29.651 1.00 7.02 244 SER A O 1
ATOM 1884 N N . ILE A 1 265 ? -1.835 24.474 -28.831 1.00 6.84 245 ILE A N 1
ATOM 1885 C CA . ILE A 1 265 ? -2.655 24.278 -30.017 1.00 7.03 245 ILE A CA 1
ATOM 1886 C C . ILE A 1 265 ? -3.654 25.440 -30.173 1.00 6.98 245 ILE A C 1
ATOM 1887 O O . ILE A 1 265 ? -3.821 25.981 -31.276 1.00 7.09 245 ILE A O 1
ATOM 1892 N N . ARG A 1 266 ? -4.271 25.860 -29.069 1.00 7.01 246 ARG A N 1
ATOM 1893 C CA . ARG A 1 266 ? -5.190 26.985 -29.045 1.00 7.13 246 ARG A CA 1
ATOM 1894 C C . ARG A 1 266 ? -4.598 28.204 -29.740 1.00 7.10 246 ARG A C 1
ATOM 1895 O O . ARG A 1 266 ? -5.224 28.812 -30.614 1.00 7.10 246 ARG A O 1
ATOM 1903 N N . PHE A 1 267 ? -3.399 28.576 -29.324 1.00 7.30 247 PHE A N 1
ATOM 1904 C CA . PHE A 1 267 ? -2.778 29.809 -29.792 1.00 7.55 247 PHE A CA 1
ATOM 1905 C C . PHE A 1 267 ? -2.115 29.634 -31.147 1.00 7.54 247 PHE A C 1
ATOM 1906 O O . PHE A 1 267 ? -2.225 30.513 -32.012 1.00 7.87 247 PHE A O 1
ATOM 1914 N N . GLY A 1 268 ? -1.451 28.499 -31.342 1.00 7.63 248 GLY A N 1
ATOM 1915 C CA . GLY A 1 268 ? -0.553 28.334 -32.473 1.00 7.73 248 GLY A CA 1
ATOM 1916 C C . GLY A 1 268 ? -1.064 27.553 -33.664 1.00 8.05 248 GLY A C 1
ATOM 1917 O O . GLY A 1 268 ? -0.486 27.667 -34.752 1.00 8.29 248 GLY A O 1
ATOM 1918 N N . ALA A 1 269 ? -2.094 26.730 -33.479 1.00 7.96 249 ALA A N 1
ATOM 1919 C CA . ALA A 1 269 ? -2.675 26.027 -34.633 1.00 8.33 249 ALA A CA 1
ATOM 1920 C C . ALA A 1 269 ? -3.721 26.896 -35.331 1.00 8.68 249 ALA A C 1
ATOM 1921 O O . ALA A 1 269 ? -4.336 26.452 -36.298 1.00 9.23 249 ALA A O 1
ATOM 1923 N N . SER A 1 270 ? -3.939 28.106 -34.821 1.00 8.35 250 SER A N 1
ATOM 1924 C CA . SER A 1 270 ? -4.774 29.100 -35.500 1.00 8.43 250 SER A CA 1
ATOM 1925 C C . SER A 1 270 ? -4.025 29.753 -36.645 1.00 8.58 250 SER A C 1
ATOM 1926 O O . SER A 1 270 ? -2.849 30.087 -36.535 1.00 8.69 250 SER A O 1
ATOM 1929 N N . THR A 1 271 ? -4.756 29.988 -37.724 1.00 8.50 251 THR A N 1
ATOM 1930 C CA . THR A 1 271 ? -4.234 30.743 -38.851 1.00 8.79 251 THR A CA 1
ATOM 1931 C C . THR A 1 271 ? -4.307 32.255 -38.623 1.00 8.88 251 THR A C 1
ATOM 1932 O O . THR A 1 271 ? -3.941 33.036 -39.511 1.00 9.18 251 THR A O 1
ATOM 1936 N N . ALA A 1 272 ? -4.775 32.675 -37.453 1.00 8.93 252 ALA A N 1
ATOM 1937 C CA . ALA A 1 272 ? -4.945 34.094 -37.184 1.00 8.83 252 ALA A CA 1
ATOM 1938 C C . ALA A 1 272 ? -4.568 34.485 -35.761 1.00 9.22 252 ALA A C 1
ATOM 1939 O O . ALA A 1 272 ? -4.506 33.633 -34.859 1.00 9.27 252 ALA A O 1
ATOM 1941 N N . LEU A 1 273 ? -4.327 35.774 -35.571 1.00 9.10 253 LEU A N 1
ATOM 1942 C CA . LEU A 1 273 ? -4.080 36.339 -34.251 1.00 9.29 253 LEU A CA 1
ATOM 1943 C C . LEU A 1 273 ? -5.239 36.058 -33.301 1.00 9.19 253 LEU A C 1
ATOM 1944 O O . LEU A 1 273 ? -6.390 35.921 -33.702 1.00 9.23 253 LEU A O 1
ATOM 1949 N N . GLU A 1 274 ? -4.909 35.980 -32.018 1.00 9.18 254 GLU A N 1
ATOM 1950 C CA . GLU A 1 274 ? -5.892 35.772 -30.978 1.00 9.51 254 GLU A CA 1
ATOM 1951 C C . GLU A 1 274 ? -6.985 36.841 -30.986 1.00 9.81 254 GLU A C 1
ATOM 1952 O O . GLU A 1 274 ? -8.135 36.549 -30.668 1.00 9.89 254 GLU A O 1
ATOM 1958 N N . ASP A 1 275 ? -6.621 38.072 -31.361 1.00 9.98 255 ASP A N 1
ATOM 1959 C CA . ASP A 1 275 ? -7.577 39.172 -31.429 1.00 10.68 255 ASP A CA 1
ATOM 1960 C C . ASP A 1 275 ? -7.860 39.624 -32.857 1.00 10.83 255 ASP A C 1
ATOM 1961 O O . ASP A 1 275 ? -8.180 40.793 -33.083 1.00 11.11 255 ASP A O 1
ATOM 1966 N N . GLU A 1 276 ? -7.785 38.692 -33.806 1.00 10.84 256 GLU A N 1
ATOM 1967 C CA . GLU A 1 276 ? -8.128 38.991 -35.200 1.00 11.69 256 GLU A CA 1
ATOM 1968 C C . GLU A 1 276 ? -9.599 39.403 -35.307 1.00 11.96 256 GLU A C 1
ATOM 1969 O O . GLU A 1 276 ? -10.493 38.642 -34.949 1.00 11.91 256 GLU A O 1
ATOM 1975 N N . ARG A 1 277 ? -9.838 40.616 -35.814 1.00 13.13 257 ARG A N 1
ATOM 1976 C CA . ARG A 1 277 ? -11.197 41.153 -35.933 1.00 14.59 257 ARG A CA 1
ATOM 1977 C C . ARG A 1 277 ? -11.953 40.581 -37.123 1.00 14.17 257 ARG A C 1
ATOM 1978 O O . ARG A 1 277 ? -13.185 40.544 -37.126 1.00 15.44 257 ARG A O 1
ATOM 1986 N N . ASP A 1 278 ? -11.215 40.110 -38.123 1.00 14.22 258 ASP A N 1
ATOM 1987 C CA . ASP A 1 278 ? -11.823 39.506 -39.292 1.00 14.32 258 ASP A CA 1
ATOM 1988 C C . ASP A 1 278 ? -11.878 37.983 -39.134 1.00 13.92 258 ASP A C 1
ATOM 1989 O O . ASP A 1 278 ? -10.890 37.276 -39.384 1.00 13.57 258 ASP A O 1
ATOM 1994 N N . LEU A 1 279 ? -13.043 37.478 -38.734 1.00 13.39 259 LEU A N 1
ATOM 1995 C CA . LEU A 1 279 ? -13.184 36.040 -38.460 1.00 13.55 259 LEU A CA 1
ATOM 1996 C C . LEU A 1 279 ? -12.973 35.142 -39.676 1.00 13.41 259 LEU A C 1
ATOM 1997 O O . LEU A 1 279 ? -12.686 33.954 -39.543 1.00 13.34 259 LEU A O 1
ATOM 2002 N N . ASP A 1 280 ? -13.102 35.705 -40.876 1.00 14.19 260 ASP A N 1
ATOM 2003 C CA . ASP A 1 280 ? -12.840 34.918 -42.063 1.00 14.73 260 ASP A CA 1
ATOM 2004 C C . ASP A 1 280 ? -11.351 34.568 -42.219 1.00 14.09 260 ASP A C 1
ATOM 2005 O O . ASP A 1 280 ? -11.001 33.703 -43.011 1.00 14.78 260 ASP A O 1
ATOM 2010 N N . LYS A 1 281 ? -10.486 35.217 -41.443 1.00 12.95 261 LYS A N 1
ATOM 2011 C CA . LYS A 1 281 ? -9.074 34.849 -41.423 1.00 12.69 261 LYS A CA 1
ATOM 2012 C C . LYS A 1 281 ? -8.740 33.737 -40.418 1.00 11.56 261 LYS A C 1
ATOM 2013 O O . LYS A 1 281 ? -7.632 33.190 -40.443 1.00 10.99 261 LYS A O 1
ATOM 2019 N N . VAL A 1 282 ? -9.704 33.414 -39.555 1.00 10.56 262 VAL A N 1
ATOM 2020 C CA . VAL A 1 282 ? -9.481 32.504 -38.429 1.00 10.31 262 VAL A CA 1
ATOM 2021 C C . VAL A 1 282 ? -9.862 31.078 -38.799 1.00 10.20 262 VAL A C 1
ATOM 2022 O O . VAL A 1 282 ? -11.017 30.804 -39.100 1.00 10.60 262 VAL A O 1
ATOM 2026 N N . HIS A 1 283 ? -8.883 30.176 -38.773 1.00 9.76 263 HIS A N 1
ATOM 2027 C CA . HIS A 1 283 ? -9.099 28.751 -39.027 1.00 9.66 263 HIS A CA 1
ATOM 2028 C C . HIS A 1 283 ? -8.217 27.918 -38.155 1.00 9.36 263 HIS A C 1
ATOM 2029 O O . HIS A 1 283 ? -7.123 28.343 -37.781 1.00 9.18 263 HIS A O 1
ATOM 2036 N N . PHE A 1 284 ? -8.688 26.715 -37.848 1.00 9.23 264 PHE A N 1
ATOM 2037 C CA . PHE A 1 284 ? -7.856 25.697 -37.221 1.00 9.34 264 PHE A CA 1
ATOM 2038 C C . PHE A 1 284 ? -7.122 24.925 -38.314 1.00 9.56 264 PHE A C 1
ATOM 2039 O O . PHE A 1 284 ? -7.758 24.330 -39.196 1.00 10.10 264 PHE A O 1
ATOM 2047 N N . SER A 1 285 ? -5.795 24.931 -38.256 1.00 9.24 265 SER A N 1
ATOM 2048 C CA . SER A 1 285 ? -4.971 24.224 -39.235 1.00 9.53 265 SER A CA 1
ATOM 2049 C C . SER A 1 285 ? -4.531 22.862 -38.729 1.00 9.61 265 SER A C 1
ATOM 2050 O O . SER A 1 285 ? -3.807 22.776 -37.732 1.00 9.31 265 SER A O 1
ATOM 2053 N N . THR A 1 286 ? -4.918 21.793 -39.427 1.00 9.81 266 THR A N 1
ATOM 2054 C CA . THR A 1 286 ? -4.433 20.466 -39.060 1.00 10.49 266 THR A CA 1
ATOM 2055 C C . THR A 1 286 ? -2.965 20.277 -39.438 1.00 10.19 266 THR A C 1
ATOM 2056 O O . THR A 1 286 ? -2.286 19.463 -38.822 1.00 10.22 266 THR A O 1
ATOM 2060 N N . GLU A 1 287 ? -2.482 21.011 -40.441 1.00 10.13 267 GLU A N 1
ATOM 2061 C CA . GLU A 1 287 ? -1.049 20.986 -40.754 1.00 10.44 267 GLU A CA 1
ATOM 2062 C C . GLU A 1 287 ? -0.245 21.514 -39.564 1.00 9.92 267 GLU A C 1
ATOM 2063 O O . GLU A 1 287 ? 0.734 20.888 -39.159 1.00 9.80 267 GLU A O 1
ATOM 2069 N N . LEU A 1 288 ? -0.650 22.655 -39.010 1.00 9.28 268 LEU A N 1
ATOM 2070 C CA . LEU A 1 288 ? 0.036 23.190 -37.830 1.00 8.97 268 LEU A CA 1
ATOM 2071 C C . LEU A 1 288 ? -0.152 22.281 -36.620 1.00 8.62 268 LEU A C 1
ATOM 2072 O O . LEU A 1 288 ? 0.797 22.054 -35.864 1.00 8.39 268 LEU A O 1
ATOM 2077 N N . PHE A 1 289 ? -1.352 21.738 -36.446 1.00 8.21 269 PHE A N 1
ATOM 2078 C CA . PHE A 1 289 ? -1.573 20.750 -35.388 1.00 8.15 269 PHE A CA 1
ATOM 2079 C C . PHE A 1 289 ? -0.567 19.610 -35.493 1.00 8.29 269 PHE A C 1
ATOM 2080 O O . PHE A 1 289 ? 0.052 19.222 -34.496 1.00 8.33 269 PHE A O 1
ATOM 2088 N N . ARG A 1 290 ? -0.407 19.070 -36.698 1.00 8.42 270 ARG A N 1
ATOM 2089 C CA . ARG A 1 290 ? 0.532 17.975 -36.911 1.00 9.03 270 ARG A CA 1
ATOM 2090 C C . ARG A 1 290 ? 1.974 18.382 -36.594 1.00 8.79 270 ARG A C 1
ATOM 2091 O O . ARG A 1 290 ? 2.686 17.645 -35.925 1.00 8.94 270 ARG A O 1
ATOM 2099 N N . ALA A 1 291 ? 2.397 19.550 -37.070 1.00 8.37 271 ALA A N 1
ATOM 2100 C CA . ALA A 1 291 ? 3.763 20.030 -36.845 1.00 8.27 271 ALA A CA 1
ATOM 2101 C C . ALA A 1 291 ? 4.076 20.088 -35.345 1.00 8.15 271 ALA A C 1
ATOM 2102 O O . ALA A 1 291 ? 5.104 19.563 -34.886 1.00 8.11 271 ALA A O 1
ATOM 2104 N N . TYR A 1 292 ? 3.180 20.701 -34.571 1.00 7.95 272 TYR A N 1
ATOM 2105 C CA . TYR A 1 29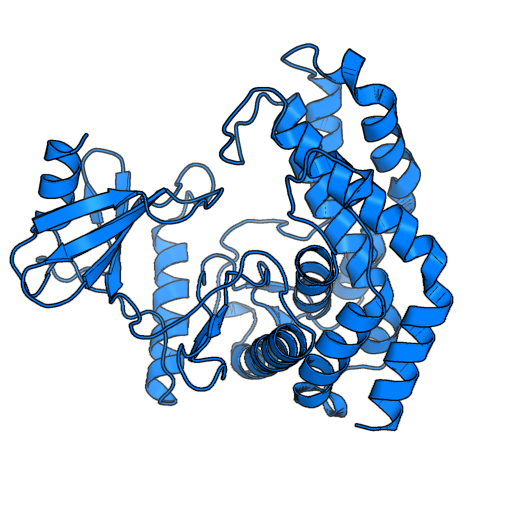2 ? 3.396 20.815 -33.119 1.00 7.97 272 TYR A CA 1
ATOM 2106 C C . TYR A 1 292 ? 3.420 19.431 -32.476 1.00 8.07 272 TYR A C 1
ATOM 2107 O O . TYR A 1 292 ? 4.287 19.136 -31.639 1.00 8.00 272 TYR A O 1
ATOM 2116 N N . THR A 1 293 ? 2.465 18.590 -32.853 1.00 8.21 273 THR A N 1
ATOM 2117 C CA . THR A 1 293 ? 2.362 17.240 -32.297 1.00 8.43 273 THR A CA 1
ATOM 2118 C C . THR A 1 293 ? 3.639 16.441 -32.541 1.00 8.68 273 THR A C 1
ATOM 2119 O O . THR A 1 293 ? 4.137 15.774 -31.631 1.00 8.91 273 THR A O 1
ATOM 2123 N N . GLU A 1 294 ? 4.171 16.504 -33.757 1.00 8.75 274 GLU A N 1
ATOM 2124 C CA . GLU A 1 294 ? 5.434 15.839 -34.079 1.00 9.27 274 GLU A CA 1
ATOM 2125 C C . GLU A 1 294 ? 6.558 16.292 -33.140 1.00 9.06 274 GLU A C 1
ATOM 2126 O O . GLU A 1 294 ? 7.282 15.454 -32.579 1.00 9.42 274 GLU A O 1
ATOM 2132 N N . GLY A 1 295 ? 6.703 17.602 -32.938 1.00 8.89 275 GLY A N 1
ATOM 2133 C CA . GLY A 1 295 ? 7.750 18.112 -32.057 1.00 9.03 275 GLY A CA 1
ATOM 2134 C C . GLY A 1 295 ? 7.542 17.725 -30.601 1.00 8.77 275 GLY A C 1
ATOM 2135 O O . GLY A 1 295 ? 8.472 17.278 -29.934 1.00 9.19 275 GLY A O 1
ATOM 2136 N N . PHE A 1 296 ? 6.316 17.884 -30.115 1.00 8.83 276 PHE A N 1
ATOM 2137 C CA . PHE A 1 296 ? 5.977 17.671 -28.710 1.00 9.10 276 PHE A CA 1
ATOM 2138 C C . PHE A 1 296 ? 6.034 16.195 -28.341 1.00 9.45 276 PHE A C 1
ATOM 2139 O O . PHE A 1 296 ? 6.745 15.812 -27.401 1.00 8.96 276 PHE A O 1
ATOM 2147 N N . VAL A 1 297 ? 5.296 15.362 -29.074 1.00 9.95 277 VAL A N 1
ATOM 2148 C CA . VAL A 1 297 ? 5.295 13.920 -28.801 1.00 10.98 277 VAL A CA 1
ATOM 2149 C C . VAL A 1 297 ? 6.675 13.313 -29.018 1.00 11.63 277 VAL A C 1
ATOM 2150 O O . VAL A 1 297 ? 7.058 12.373 -28.307 1.00 12.02 277 VAL A O 1
ATOM 2154 N N . GLY A 1 298 ? 7.440 13.864 -29.954 1.00 11.68 278 GLY A N 1
ATOM 2155 C CA . GLY A 1 298 ? 8.815 13.418 -30.179 1.00 12.49 278 GLY A CA 1
ATOM 2156 C C . GLY A 1 298 ? 9.703 13.494 -28.947 1.00 12.93 278 GLY A C 1
ATOM 2157 O O . GLY A 1 298 ? 10.668 12.738 -28.822 1.00 14.70 278 GLY A O 1
ATOM 2158 N N . GLU A 1 299 ? 9.382 14.404 -28.031 1.00 11.95 279 GLU A N 1
ATOM 2159 C CA . GLU A 1 299 ? 10.152 14.580 -26.799 1.00 12.25 279 GLU A CA 1
ATOM 2160 C C . GLU A 1 299 ? 9.651 13.693 -25.669 1.00 12.32 279 GLU A C 1
ATOM 2161 O O . GLU A 1 299 ? 10.369 13.484 -24.690 1.00 12.23 279 GLU A O 1
ATOM 2167 N N . LEU A 1 300 ? 8.435 13.171 -25.807 1.00 12.67 280 LEU A N 1
ATOM 2168 C CA . LEU A 1 300 ? 7.693 12.584 -24.692 1.00 13.86 280 LEU A CA 1
ATOM 2169 C C . LEU A 1 300 ? 7.096 11.211 -24.971 1.00 13.51 280 LEU A C 1
ATOM 2170 O O . LEU A 1 300 ? 6.371 10.685 -24.131 1.00 12.64 280 LEU A O 1
ATOM 2175 N N . ARG A 1 301 ? 7.380 10.647 -26.143 1.00 13.97 281 ARG A N 1
ATOM 2176 C CA . ARG A 1 301 ? 6.655 9.468 -26.649 1.00 14.56 281 ARG A CA 1
ATOM 2177 C C . ARG A 1 301 ? 6.616 8.277 -25.691 1.00 14.97 281 ARG A C 1
ATOM 2178 O O . ARG A 1 301 ? 5.605 7.583 -25.599 1.00 15.76 281 ARG A O 1
ATOM 2186 N N . ASP A 1 302 ? 7.713 8.043 -24.984 1.00 14.55 282 ASP A N 1
ATOM 2187 C CA . ASP A 1 302 ? 7.797 6.890 -24.084 1.00 15.52 282 ASP A CA 1
ATOM 2188 C C . ASP A 1 302 ? 7.265 7.170 -22.688 1.00 15.26 282 ASP A C 1
ATOM 2189 O O . ASP A 1 302 ? 7.224 6.265 -21.847 1.00 16.34 282 ASP A O 1
ATOM 2194 N N . SER A 1 303 ? 6.862 8.412 -22.443 1.00 14.69 283 SER A N 1
ATOM 2195 C CA . SER A 1 303 ? 6.347 8.824 -21.140 1.00 15.11 283 SER A CA 1
ATOM 2196 C C . SER A 1 303 ? 4.840 9.071 -21.136 1.00 15.26 283 SER A C 1
ATOM 2197 O O . SER A 1 303 ? 4.185 8.931 -20.098 1.00 16.79 283 SER A O 1
ATOM 2200 N N . ILE A 1 304 ? 4.299 9.446 -22.291 1.00 14.20 284 ILE A N 1
ATOM 2201 C CA . ILE A 1 304 ? 2.887 9.804 -22.403 1.00 14.46 284 ILE A CA 1
ATOM 2202 C C . ILE A 1 304 ? 2.032 8.570 -22.116 1.00 14.41 284 ILE A C 1
ATOM 2203 O O . ILE A 1 304 ? 2.265 7.514 -22.685 1.00 15.14 284 ILE A O 1
ATOM 2208 N N . THR A 1 305 ? 1.064 8.696 -21.212 1.00 13.94 285 THR A N 1
ATOM 2209 C CA . THR A 1 305 ? 0.203 7.547 -20.913 1.00 13.84 285 THR A CA 1
ATOM 2210 C C . THR A 1 305 ? -0.839 7.346 -22.009 1.00 14.20 285 THR A C 1
ATOM 2211 O O . THR A 1 305 ? -1.088 8.241 -22.815 1.00 13.37 285 THR A O 1
ATOM 2215 N N . ALA A 1 306 ? -1.460 6.171 -22.027 1.00 14.38 286 ALA A N 1
ATOM 2216 C CA . ALA A 1 306 ? -2.492 5.889 -23.017 1.00 13.66 286 ALA A CA 1
ATOM 2217 C C . ALA A 1 306 ? -3.642 6.907 -22.920 1.00 13.14 286 ALA A C 1
ATOM 2218 O O . ALA A 1 306 ? -4.124 7.403 -23.939 1.00 13.64 286 ALA A O 1
ATOM 2220 N N . ARG A 1 307 ? -4.046 7.227 -21.696 1.00 13.06 287 ARG A N 1
ATOM 2221 C CA . ARG A 1 307 ? -5.138 8.177 -21.489 1.00 12.76 287 ARG A CA 1
ATOM 2222 C C . ARG A 1 307 ? -4.742 9.590 -21.929 1.00 12.67 287 ARG A C 1
ATOM 2223 O O . ARG A 1 307 ? -5.528 10.290 -22.569 1.00 12.64 287 ARG A O 1
ATOM 2231 N N . GLU A 1 308 ? -3.520 10.003 -21.609 1.00 12.03 288 GLU A N 1
ATOM 2232 C CA . GLU A 1 308 ? -3.041 11.300 -22.081 1.00 11.66 288 GLU A CA 1
ATOM 2233 C C . GLU A 1 308 ? -3.059 11.363 -23.608 1.00 11.89 288 GLU A C 1
ATOM 2234 O O . GLU A 1 308 ? -3.512 12.351 -24.193 1.00 11.34 288 GLU A O 1
ATOM 2240 N N . ALA A 1 309 ? -2.563 10.321 -24.272 1.00 12.15 289 ALA A N 1
ATOM 2241 C CA . ALA A 1 309 ? -2.548 10.320 -25.738 1.00 12.41 289 ALA A CA 1
ATOM 2242 C C . ALA A 1 309 ? -3.962 10.396 -26.332 1.00 12.92 289 ALA A C 1
ATOM 2243 O O . ALA A 1 309 ? -4.191 11.075 -27.335 1.00 13.03 289 ALA A O 1
ATOM 2245 N N . GLU A 1 310 ? -4.900 9.700 -25.698 1.00 13.41 290 GLU A N 1
ATOM 2246 C CA . GLU A 1 310 ? -6.292 9.669 -26.139 1.00 14.14 290 GLU A CA 1
ATOM 2247 C C . GLU A 1 310 ? -6.871 11.079 -26.146 1.00 13.22 290 GLU A C 1
ATOM 2248 O O . GLU A 1 310 ? -7.663 11.424 -27.036 1.00 13.75 290 GLU A O 1
ATOM 2254 N N . LEU A 1 311 ? -6.458 11.885 -25.167 1.00 12.11 291 LEU A N 1
ATOM 2255 C CA . LEU A 1 311 ? -7.025 13.213 -24.964 1.00 11.40 291 LEU A CA 1
ATOM 2256 C C . LEU A 1 311 ? -6.283 14.356 -25.655 1.00 11.13 291 LEU A C 1
ATOM 2257 O O . LEU A 1 311 ? -6.698 15.504 -25.531 1.00 10.68 291 LEU A O 1
ATOM 2262 N N . LEU A 1 312 ? -5.193 14.065 -26.365 1.00 10.78 292 LEU A N 1
ATOM 2263 C CA . LEU A 1 312 ? -4.438 15.163 -26.976 1.00 10.76 292 LEU A CA 1
ATOM 2264 C C . LEU A 1 312 ? -5.301 16.034 -27.915 1.00 10.32 292 LEU A C 1
ATOM 2265 O O . LEU A 1 312 ? -5.284 17.257 -27.800 1.00 9.79 292 LEU A O 1
ATOM 2270 N N . PRO A 1 313 ? -6.086 15.422 -28.824 1.00 10.21 293 PRO A N 1
ATOM 2271 C CA . PRO A 1 313 ? -6.885 16.285 -29.697 1.00 10.34 293 PRO A CA 1
ATOM 2272 C C . PRO A 1 313 ? -7.881 17.131 -28.896 1.00 9.83 293 PRO A C 1
ATOM 2273 O O . PRO A 1 313 ? -7.960 18.359 -29.094 1.00 10.34 293 PRO A O 1
ATOM 2277 N N . PHE A 1 314 ? -8.594 16.525 -27.950 1.00 9.06 294 PHE A N 1
ATOM 2278 C CA . PHE A 1 314 ? -9.609 17.286 -27.249 1.00 8.99 294 PHE A CA 1
ATOM 2279 C C . PHE A 1 314 ? -9.039 18.352 -26.328 1.00 8.45 294 PHE A C 1
ATOM 2280 O O . PHE A 1 314 ? -9.720 19.339 -26.015 1.00 8.12 294 PHE A O 1
ATOM 2288 N N . SER A 1 315 ? -7.794 18.174 -25.890 1.00 8.06 295 SER A N 1
ATOM 2289 C CA . SER A 1 315 ? -7.182 19.186 -25.029 1.00 7.83 295 SER A CA 1
ATOM 2290 C C . SER A 1 315 ? -7.128 20.538 -25.736 1.00 7.66 295 SER A C 1
ATOM 2291 O O . SER A 1 315 ? -7.235 21.572 -25.090 1.00 7.66 295 SER A O 1
ATOM 2294 N N . GLY A 1 316 ? -6.986 20.521 -27.058 1.00 7.62 296 GLY A N 1
ATOM 2295 C CA . GLY A 1 316 ? -7.089 21.744 -27.842 1.00 7.54 296 GLY A CA 1
ATOM 2296 C C . GLY A 1 316 ? -8.462 22.387 -27.715 1.00 7.44 296 GLY A C 1
ATOM 2297 O O . GLY A 1 316 ? -8.562 23.593 -27.438 1.00 7.28 296 GLY A O 1
ATOM 2298 N N . ASN A 1 317 ? -9.522 21.596 -27.897 1.00 7.52 297 ASN A N 1
ATOM 2299 C CA . ASN A 1 317 ? -10.875 22.135 -27.713 1.00 7.55 297 ASN A CA 1
ATOM 2300 C C . ASN A 1 317 ? -11.021 22.730 -26.321 1.00 7.30 297 ASN A C 1
ATOM 2301 O O . ASN A 1 317 ? -11.554 23.839 -26.155 1.00 7.31 297 ASN A O 1
ATOM 2306 N N . LEU A 1 318 ? -10.561 21.983 -25.317 1.00 7.26 298 LEU A N 1
ATOM 2307 C CA . LEU A 1 318 ? -10.814 22.347 -23.917 1.00 7.31 298 LEU A CA 1
ATOM 2308 C C . LEU A 1 318 ? -10.141 23.656 -23.540 1.00 7.15 298 LEU A C 1
ATOM 2309 O O . LEU A 1 318 ? -10.779 24.546 -22.963 1.00 7.11 298 LEU A O 1
ATOM 2314 N N . LEU A 1 319 ? -8.858 23.783 -23.874 1.00 7.14 299 LEU A N 1
ATOM 2315 C CA . LEU A 1 319 ? -8.135 24.996 -23.507 1.00 7.11 299 LEU A CA 1
ATOM 2316 C C . LEU A 1 319 ? -8.595 26.198 -24.304 1.00 7.01 299 LEU A C 1
ATOM 2317 O O . LEU A 1 319 ? -8.598 27.302 -23.789 1.00 6.88 299 LEU A O 1
ATOM 2322 N N . THR A 1 320 ? -9.026 25.974 -25.547 1.00 7.02 300 THR A N 1
ATOM 2323 C CA . THR A 1 320 ? -9.566 27.071 -26.349 1.00 7.37 300 THR A CA 1
ATOM 2324 C C . THR A 1 320 ? -10.898 27.547 -25.776 1.00 7.60 300 THR A C 1
ATOM 2325 O O . THR A 1 320 ? -11.142 28.751 -25.678 1.00 7.73 300 THR A O 1
ATOM 2329 N N . MET A 1 321 ? -11.746 26.607 -25.364 1.00 7.57 301 MET A N 1
ATOM 2330 C CA . MET A 1 321 ? -13.010 26.983 -24.741 1.00 7.97 301 MET A CA 1
ATOM 2331 C C . MET A 1 321 ? -12.760 27.694 -23.422 1.00 7.82 301 MET A C 1
ATOM 2332 O O . MET A 1 321 ? -13.426 28.681 -23.109 1.00 7.80 301 MET A O 1
ATOM 2337 N N . GLU A 1 322 ? -11.801 27.206 -22.637 1.00 7.67 302 GLU A N 1
ATOM 2338 C CA . GLU A 1 322 ? -11.530 27.846 -21.355 1.00 7.94 302 GLU A CA 1
ATOM 2339 C C . GLU A 1 322 ? -11.050 29.275 -21.553 1.00 7.83 302 GLU A C 1
ATOM 2340 O O . GLU A 1 322 ? -11.514 30.192 -20.897 1.00 7.88 302 GLU A O 1
ATOM 2346 N N . CYS A 1 323 ? -10.119 29.474 -22.479 1.00 8.03 303 CYS A N 1
ATOM 2347 C CA . CYS A 1 323 ? -9.588 30.812 -22.664 1.00 8.26 303 CYS A CA 1
ATOM 2348 C C . CYS A 1 323 ? -10.676 31.727 -23.236 1.00 8.06 303 CYS A C 1
ATOM 2349 O O . CYS A 1 323 ? -10.830 32.880 -22.792 1.00 7.76 303 CYS A O 1
ATOM 2352 N N . GLY A 1 324 ? -11.435 31.209 -24.206 1.00 7.74 304 GLY A N 1
ATOM 2353 C CA . GLY A 1 324 ? -12.528 31.969 -24.809 1.00 8.02 304 GLY A CA 1
ATOM 2354 C C . GLY A 1 324 ? -13.548 32.417 -23.781 1.00 8.33 304 GLY A C 1
ATOM 2355 O O . GLY A 1 324 ? -14.033 33.552 -23.805 1.00 8.37 304 GLY A O 1
ATOM 2356 N N . MET A 1 325 ? -13.877 31.512 -22.875 1.00 8.76 305 MET A N 1
ATOM 2357 C CA . MET A 1 325 ? -14.830 31.799 -21.817 1.00 9.70 305 MET A CA 1
ATOM 2358 C C . MET A 1 325 ? -14.279 32.872 -20.883 1.00 9.09 305 MET A C 1
ATOM 2359 O O . MET A 1 325 ? -15.011 33.778 -20.449 1.00 9.08 305 MET A O 1
ATOM 2364 N N . ARG A 1 326 ? -12.988 32.791 -20.576 1.00 8.50 306 ARG A N 1
ATOM 2365 C CA . ARG A 1 326 ? -12.344 33.808 -19.743 1.00 8.42 306 ARG A CA 1
ATOM 2366 C C . ARG A 1 326 ? -12.349 35.168 -20.410 1.00 8.59 306 ARG A C 1
ATOM 2367 O O . ARG A 1 326 ? -12.581 36.177 -19.736 1.00 8.48 306 ARG A O 1
ATOM 2375 N N . PHE A 1 327 ? -12.110 35.208 -21.723 1.00 8.56 307 PHE A N 1
ATOM 2376 C CA . PHE A 1 327 ? -12.197 36.473 -22.455 1.00 8.78 307 PHE A CA 1
ATOM 2377 C C . PHE A 1 327 ? -13.611 37.043 -22.374 1.00 8.94 307 PHE A C 1
ATOM 2378 O O . PHE A 1 327 ? -13.767 38.235 -22.136 1.00 9.26 307 PHE A O 1
ATOM 2386 N N . LEU A 1 328 ? -14.623 36.196 -22.557 1.00 9.10 308 LEU A N 1
ATOM 2387 C CA . LEU A 1 328 ? -16.006 36.672 -22.546 1.00 9.29 308 LEU A CA 1
ATOM 2388 C C . LEU A 1 328 ? -16.427 37.120 -21.163 1.00 9.37 308 LEU A C 1
ATOM 2389 O O . LEU A 1 328 ? -17.077 38.160 -21.035 1.00 9.70 308 LEU A O 1
ATOM 2394 N N . ALA A 1 329 ? -16.040 36.357 -20.139 1.00 9.33 309 ALA A N 1
ATOM 2395 C CA . ALA A 1 329 ? -16.289 36.762 -18.758 1.00 9.70 309 ALA A CA 1
ATOM 2396 C C . ALA A 1 329 ? -15.671 38.128 -18.511 1.00 9.86 309 ALA A C 1
ATOM 2397 O O . ALA A 1 329 ? -16.304 38.999 -17.917 1.00 10.32 309 ALA A O 1
ATOM 2399 N N . ASP A 1 330 ? -14.449 38.335 -18.992 1.00 9.85 310 ASP A N 1
ATOM 2400 C CA . ASP A 1 330 ? -13.781 39.609 -18.750 1.00 10.43 310 ASP A CA 1
ATOM 2401 C C . ASP A 1 330 ? -14.522 40.724 -19.466 1.00 10.82 310 ASP A C 1
ATOM 2402 O O . ASP A 1 330 ? -14.767 41.768 -18.880 1.00 11.20 310 ASP A O 1
ATOM 2407 N N . TYR A 1 331 ? -14.918 40.490 -20.717 1.00 10.82 311 TYR A N 1
ATOM 2408 C CA . TYR A 1 331 ? -15.753 41.460 -21.435 1.00 11.81 311 TYR A CA 1
ATOM 2409 C C . TYR A 1 331 ? -16.989 41.849 -20.600 1.00 12.04 311 TYR A C 1
ATOM 2410 O O . TYR A 1 331 ? -17.269 43.041 -20.397 1.00 12.42 311 TYR A O 1
ATOM 2419 N N . LEU A 1 332 ? -17.698 40.848 -20.084 1.00 12.29 312 LEU A N 1
ATOM 2420 C CA . LEU A 1 332 ? -18.908 41.094 -19.289 1.00 13.12 312 LEU A CA 1
ATOM 2421 C C . LEU A 1 332 ? -18.618 41.832 -17.977 1.00 13.95 312 LEU A C 1
ATOM 2422 O O . LEU A 1 332 ? -19.498 42.507 -17.437 1.00 14.64 312 LEU A O 1
ATOM 2427 N N . GLU A 1 333 ? -17.388 41.721 -17.479 1.00 14.41 313 GLU A N 1
ATOM 2428 C CA . GLU A 1 333 ? -16.979 42.357 -16.222 1.00 15.42 313 GLU A CA 1
ATOM 2429 C C . GLU A 1 333 ? -16.297 43.707 -16.409 1.00 15.55 313 GLU A C 1
ATOM 2430 O O . GLU A 1 333 ? -15.821 44.302 -15.441 1.00 17.55 313 GLU A O 1
ATOM 2436 N N . GLY A 1 334 ? -16.222 44.185 -17.645 1.00 14.82 314 GLY A N 1
ATOM 2437 C CA . GLY A 1 334 ? -15.556 45.451 -17.898 1.00 15.08 314 GLY A CA 1
ATOM 2438 C C . GLY A 1 334 ? -14.045 45.383 -17.979 1.00 14.58 314 GLY A C 1
ATOM 2439 O O . GLY A 1 334 ? -13.354 46.364 -17.695 1.00 15.59 314 GLY A O 1
ATOM 2440 N N . ASP A 1 335 ? -13.522 44.220 -18.372 1.00 13.97 315 ASP A N 1
ATOM 2441 C CA . ASP A 1 335 ? -12.118 44.079 -18.763 1.00 14.28 315 ASP A CA 1
ATOM 2442 C C . ASP A 1 335 ? -11.140 44.321 -17.621 1.00 14.66 315 ASP A C 1
ATOM 2443 O O . ASP A 1 335 ? -10.114 44.988 -17.789 1.00 17.41 315 ASP A O 1
ATOM 2448 N N . VAL A 1 336 ? -11.452 43.753 -16.465 1.00 14.30 316 VAL A N 1
ATOM 2449 C CA . VAL A 1 336 ? -10.635 43.940 -15.274 1.00 14.39 316 VAL A CA 1
ATOM 2450 C C . VAL A 1 336 ? -9.417 43.018 -15.256 1.00 13.73 316 VAL A C 1
ATOM 2451 O O . VAL A 1 336 ? -8.449 43.297 -14.547 1.00 14.94 316 VAL A O 1
ATOM 2455 N N . TYR A 1 337 ? -9.450 41.932 -16.033 1.00 12.51 317 TYR A N 1
ATOM 2456 C CA . TYR A 1 337 ? -8.375 40.930 -15.983 1.00 11.86 317 TYR A CA 1
ATOM 2457 C C . TYR A 1 337 ? -7.317 41.142 -17.057 1.00 11.95 317 TYR A C 1
ATOM 2458 O O . TYR A 1 337 ? -6.131 41.305 -16.743 1.00 12.43 317 TYR A O 1
ATOM 2467 N N . PHE A 1 338 ? -7.744 41.115 -18.320 1.00 11.58 318 PHE A N 1
ATOM 2468 C CA . PHE A 1 338 ? -6.824 41.216 -19.450 1.00 11.58 318 PHE A CA 1
ATOM 2469 C C . PHE A 1 338 ? -6.703 42.656 -19.906 1.00 12.26 318 PHE A C 1
ATOM 2470 O O . PHE A 1 338 ? -7.702 43.368 -20.011 1.00 12.73 318 PHE A O 1
ATOM 2478 N N . ALA A 1 339 ? -5.482 43.074 -20.220 1.00 12.42 319 ALA A N 1
ATOM 2479 C CA . ALA A 1 339 ? -5.274 44.370 -20.867 1.00 13.12 319 ALA A CA 1
ATOM 2480 C C . ALA A 1 339 ? -6.047 44.412 -22.181 1.00 13.31 319 ALA A C 1
ATOM 2481 O O . ALA A 1 339 ? -6.163 43.383 -22.872 1.00 13.42 319 ALA A O 1
ATOM 2483 N N . THR A 1 340 ? -6.598 45.582 -22.509 1.00 14.01 320 THR A N 1
ATOM 2484 C CA . THR A 1 340 ? -7.344 45.783 -23.755 1.00 14.24 320 THR A CA 1
ATOM 2485 C C . THR A 1 340 ? -6.987 47.123 -24.390 1.00 15.45 320 THR A C 1
ATOM 2486 O O . THR A 1 340 ? -6.472 48.015 -23.714 1.00 15.57 320 THR A O 1
ATOM 2490 N N . LYS A 1 341 ? -7.268 47.256 -25.683 1.00 16.23 321 LYS A N 1
ATOM 2491 C CA . LYS A 1 341 ? -6.980 48.498 -26.404 1.00 17.60 321 LYS A CA 1
ATOM 2492 C C . LYS A 1 341 ? -8.224 49.250 -26.845 1.00 17.65 321 LYS A C 1
ATOM 2493 O O . LYS A 1 341 ? -8.130 50.419 -27.243 1.00 18.12 321 LYS A O 1
ATOM 2499 N N . TYR A 1 342 ? -9.379 48.591 -26.757 1.00 16.81 322 TYR A N 1
ATOM 2500 C CA . TYR A 1 342 ? -10.663 49.147 -27.186 1.00 16.19 322 TYR A CA 1
ATOM 2501 C C . TYR A 1 342 ? -11.809 48.379 -26.527 1.00 16.90 322 TYR A C 1
ATOM 2502 O O . TYR A 1 342 ? -11.599 47.266 -26.038 1.00 15.86 322 TYR A O 1
ATOM 2511 N N . PRO A 1 343 ? -13.020 48.962 -26.501 1.00 16.99 323 PRO A N 1
ATOM 2512 C CA . PRO A 1 343 ? -14.117 48.404 -25.697 1.00 16.97 323 PRO A CA 1
ATOM 2513 C C . PRO A 1 343 ? -14.500 46.947 -25.964 1.00 16.48 323 PRO A C 1
ATOM 2514 O O . PRO A 1 343 ? -14.785 46.218 -25.007 1.00 15.96 323 PRO A O 1
ATOM 2518 N N . GLU A 1 344 ? -14.496 46.529 -27.229 1.00 16.06 324 GLU A N 1
ATOM 2519 C CA . GLU A 1 344 ? -14.941 45.173 -27.600 1.00 16.50 324 GLU A CA 1
ATOM 2520 C C . GLU A 1 344 ? -13.789 44.167 -27.719 1.00 14.37 324 GLU A C 1
ATOM 2521 O O . GLU A 1 344 ? -13.994 43.052 -28.200 1.00 13.38 324 GLU A O 1
ATOM 2527 N N . HIS A 1 345 ? -12.600 44.550 -27.266 1.00 13.23 325 HIS A N 1
ATOM 2528 C CA . HIS A 1 345 ? -11.390 43.752 -27.497 1.00 12.08 325 HIS A CA 1
ATOM 2529 C C . HIS A 1 345 ? -11.525 42.330 -26.995 1.00 11.43 325 HIS A C 1
ATOM 2530 O O . HIS A 1 345 ? -11.172 41.376 -27.704 1.00 11.06 325 HIS A O 1
ATOM 2537 N N . ASN A 1 346 ? -12.049 42.170 -25.781 1.00 11.15 326 ASN A N 1
ATOM 2538 C CA . ASN A 1 346 ? -12.219 40.827 -25.220 1.00 10.56 326 ASN A CA 1
ATOM 2539 C C . ASN A 1 346 ? -13.317 40.014 -25.884 1.00 10.40 326 ASN A C 1
ATOM 2540 O O . ASN A 1 346 ? -13.235 38.792 -25.926 1.00 9.90 326 ASN A O 1
ATOM 2545 N N . LEU A 1 347 ? -14.337 40.683 -26.418 1.00 10.16 327 LEU A N 1
ATOM 2546 C CA . LEU A 1 347 ? -15.354 40.000 -27.209 1.00 10.32 327 LEU A CA 1
ATOM 2547 C C . LEU A 1 347 ? -14.747 39.486 -28.517 1.00 10.23 327 LEU A C 1
ATOM 2548 O O . LEU A 1 347 ? -14.997 38.348 -28.934 1.00 9.90 327 LEU A O 1
ATOM 2553 N N . VAL A 1 348 ? -13.928 40.327 -29.149 1.00 10.19 328 VAL A N 1
ATOM 2554 C CA . VAL A 1 348 ? -13.215 39.949 -30.371 1.00 10.31 328 VAL A CA 1
ATOM 2555 C C . VAL A 1 348 ? -12.330 38.716 -30.124 1.00 10.09 328 VAL A C 1
ATOM 2556 O O . VAL A 1 348 ? -12.340 37.761 -30.901 1.00 10.11 328 VAL A O 1
ATOM 2560 N N . ARG A 1 349 ? -11.591 38.743 -29.020 1.00 10.28 329 ARG A N 1
ATOM 2561 C CA . ARG A 1 349 ? -10.770 37.602 -28.629 1.00 9.77 329 ARG A CA 1
ATOM 2562 C C . ARG A 1 349 ? -11.613 36.341 -28.406 1.00 9.40 329 ARG A C 1
ATOM 2563 O O . ARG A 1 349 ? -11.280 35.261 -28.917 1.00 9.02 329 ARG A O 1
ATOM 2571 N N . SER A 1 350 ? -12.707 36.468 -27.658 1.00 9.08 330 SER A N 1
ATOM 2572 C CA . SER A 1 350 ? -13.574 35.317 -27.406 1.00 9.01 330 SER A CA 1
ATOM 2573 C C . SER A 1 350 ? -14.103 34.705 -28.697 1.00 9.10 330 SER A C 1
ATOM 2574 O O . SER A 1 350 ? -14.175 33.488 -28.833 1.00 9.10 330 SER A O 1
ATOM 2577 N N . ARG A 1 351 ? -14.444 35.553 -29.660 1.00 9.03 331 ARG A N 1
ATOM 2578 C CA . ARG A 1 351 ? -14.964 35.076 -30.933 1.00 9.05 331 ARG A CA 1
ATOM 2579 C C . ARG A 1 351 ? -13.969 34.243 -31.745 1.00 8.54 331 ARG A C 1
ATOM 2580 O O . ARG A 1 351 ? -14.377 33.286 -32.417 1.00 8.48 331 ARG A O 1
ATOM 2588 N N . THR A 1 352 ? -12.679 34.597 -31.709 1.00 8.41 332 THR A N 1
ATOM 2589 C CA . THR A 1 352 ? -11.710 33.785 -32.458 1.00 8.32 332 THR A CA 1
ATOM 2590 C C . THR A 1 352 ? -11.644 32.387 -31.840 1.00 7.96 332 THR A C 1
ATOM 2591 O O . THR A 1 352 ? -11.544 31.397 -32.562 1.00 8.12 332 THR A O 1
ATOM 2595 N N . GLN A 1 353 ? -11.719 32.324 -30.505 1.00 7.85 333 GLN A N 1
ATOM 2596 C CA . GLN A 1 353 ? -11.627 31.062 -29.793 1.00 7.83 333 GLN A CA 1
ATOM 2597 C C . GLN A 1 353 ? -12.828 30.168 -30.139 1.00 7.80 333 GLN A C 1
ATOM 2598 O O . GLN A 1 353 ? -12.661 28.981 -30.399 1.00 7.52 333 GLN A O 1
ATOM 2604 N N . ILE A 1 354 ? -14.020 30.763 -30.223 1.00 8.18 334 ILE A N 1
ATOM 2605 C CA . ILE A 1 354 ? -15.217 30.032 -30.625 1.00 8.84 334 ILE A CA 1
ATOM 2606 C C . ILE A 1 354 ? -15.083 29.458 -32.038 1.00 8.90 334 ILE A C 1
ATOM 2607 O O . ILE A 1 354 ? -15.365 28.274 -32.272 1.00 9.17 334 ILE A O 1
ATOM 2612 N N . LYS A 1 355 ? -14.634 30.296 -32.975 1.00 9.31 335 LYS A N 1
ATOM 2613 C CA . LYS A 1 355 ? -14.481 29.851 -34.360 1.00 9.86 335 LYS A CA 1
ATOM 2614 C C . LYS A 1 355 ? -13.485 28.689 -34.437 1.00 9.46 335 LYS A C 1
ATOM 2615 O O . LYS A 1 355 ? -13.721 27.698 -35.140 1.00 9.51 335 LYS A O 1
ATOM 2621 N N . LEU A 1 356 ? -12.381 28.789 -33.691 1.00 8.92 336 LEU A N 1
ATOM 2622 C CA . LEU A 1 356 ? -11.397 27.710 -33.669 1.00 8.89 336 LEU A CA 1
ATOM 2623 C C . LEU A 1 356 ? -11.967 26.393 -33.133 1.00 8.66 336 LEU A C 1
ATOM 2624 O O . LEU A 1 356 ? -11.735 25.329 -33.722 1.00 8.72 336 LEU A O 1
ATOM 2629 N N . VAL A 1 357 ? -12.720 26.462 -32.032 1.00 8.82 337 VAL A N 1
ATOM 2630 C CA . VAL A 1 357 ? -13.333 25.257 -31.468 1.00 8.96 337 VAL A CA 1
ATOM 2631 C C . VAL A 1 357 ? -14.298 24.602 -32.455 1.00 9.35 337 VAL A C 1
ATOM 2632 O O . VAL A 1 357 ? -14.282 23.374 -32.627 1.00 9.27 337 VAL A O 1
ATOM 2636 N N . ARG A 1 358 ? -15.108 25.424 -33.116 1.00 10.01 338 ARG A N 1
ATOM 2637 C CA . ARG A 1 358 ? -16.050 24.896 -34.096 1.00 11.14 338 ARG A CA 1
ATOM 2638 C C . ARG A 1 358 ? -15.299 24.161 -35.205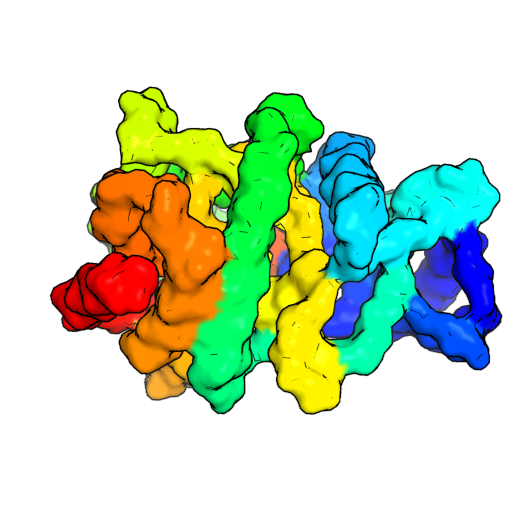 1.00 11.00 338 ARG A C 1
ATOM 2639 O O . ARG A 1 358 ? -15.729 23.089 -35.640 1.00 11.50 338 ARG A O 1
ATOM 2647 N N . GLU A 1 359 ? -14.157 24.702 -35.637 1.00 10.88 339 GLU A N 1
ATOM 2648 C CA . GLU A 1 359 ? -13.358 24.005 -36.651 1.00 11.30 339 GLU A CA 1
ATOM 2649 C C . GLU A 1 359 ? -12.675 22.755 -36.106 1.00 11.39 339 GLU A C 1
ATOM 2650 O O . GLU A 1 359 ? -12.606 21.741 -36.792 1.00 11.87 339 GLU A O 1
ATOM 2656 N N . MET A 1 360 ? -12.204 22.805 -34.858 1.00 11.12 340 MET A N 1
ATOM 2657 C CA . MET A 1 360 ? -11.627 21.635 -34.206 1.00 11.38 340 MET A CA 1
ATOM 2658 C C . MET A 1 360 ? -12.619 20.480 -34.127 1.00 11.89 340 MET A C 1
ATOM 2659 O O . MET A 1 360 ? -12.249 19.322 -34.337 1.00 12.63 340 MET A O 1
ATOM 2664 N N . GLU A 1 361 ? -13.880 20.800 -33.852 1.00 12.33 341 GLU A N 1
ATOM 2665 C CA . GLU A 1 361 ? -14.930 19.784 -33.815 1.00 13.50 341 GLU A CA 1
ATOM 2666 C C . GLU A 1 361 ? -15.080 19.098 -35.169 1.00 14.21 341 GLU A C 1
ATOM 2667 O O . GLU A 1 361 ? -15.216 17.874 -35.229 1.00 15.60 341 GLU A O 1
ATOM 2673 N N . GLN A 1 362 ? -15.010 19.880 -36.243 1.00 14.74 342 GLN A N 1
ATOM 2674 C CA . GLN A 1 362 ? -15.146 19.342 -37.599 1.00 16.21 342 GLN A CA 1
ATOM 2675 C C . GLN A 1 362 ? -13.962 18.466 -38.006 1.00 16.56 342 GLN A C 1
ATOM 2676 O O . GLN A 1 362 ? -14.091 17.605 -38.879 1.00 16.64 342 GLN A O 1
ATOM 2682 N N . ARG A 1 363 ? -12.808 18.686 -37.381 1.00 16.30 343 ARG A N 1
ATOM 2683 C CA . ARG A 1 363 ? -11.587 17.954 -37.739 1.00 16.66 343 ARG A CA 1
ATOM 2684 C C . ARG A 1 363 ? -11.182 16.900 -36.700 1.00 16.17 343 ARG A C 1
ATOM 2685 O O . ARG A 1 363 ? -10.044 16.428 -36.706 1.00 15.75 343 ARG A O 1
ATOM 2693 N N . ALA A 1 364 ? -12.115 16.513 -35.830 1.00 16.23 344 ALA A N 1
ATOM 2694 C CA . ALA A 1 364 ? -11.814 15.595 -34.736 1.00 16.95 344 ALA A CA 1
ATOM 2695 C C . ALA A 1 364 ? -11.259 14.241 -35.190 1.00 17.04 344 ALA A C 1
ATOM 2696 O O . ALA A 1 364 ? -10.349 13.707 -34.567 1.00 17.33 344 ALA A O 1
ATOM 2698 N N . ASP A 1 365 ? -11.810 13.685 -36.266 1.00 17.98 345 ASP A N 1
ATOM 2699 C CA . ASP A 1 365 ? -11.296 12.410 -36.784 1.00 19.04 345 ASP A CA 1
ATOM 2700 C C . ASP A 1 365 ? -9.872 12.563 -37.319 1.00 17.81 345 ASP A C 1
ATOM 2701 O O . ASP A 1 365 ? -9.017 11.705 -37.087 1.00 17.65 345 ASP A O 1
ATOM 2706 N N . GLU A 1 366 ? -9.631 13.667 -38.020 1.00 17.41 346 GLU A N 1
ATOM 2707 C CA . GLU A 1 366 ? -8.310 13.968 -38.563 1.00 17.65 346 GLU A CA 1
ATOM 2708 C C . GLU A 1 366 ? -7.256 14.144 -37.477 1.00 15.93 346 GLU A C 1
ATOM 2709 O O . GLU A 1 366 ? -6.161 13.612 -37.583 1.00 15.82 346 GLU A O 1
ATOM 2715 N N . THR A 1 367 ? -7.581 14.887 -36.425 1.00 14.63 347 THR A N 1
ATOM 2716 C CA . THR A 1 367 ? -6.592 15.120 -35.373 1.00 13.98 347 THR A CA 1
ATOM 2717 C C . THR A 1 367 ? -6.294 13.850 -34.570 1.00 13.59 347 THR A C 1
ATOM 2718 O O . THR A 1 367 ? -5.151 13.604 -34.172 1.00 13.00 347 THR A O 1
ATOM 2722 N N . ARG A 1 368 ? -7.316 13.020 -34.359 1.00 14.54 348 ARG A N 1
ATOM 2723 C CA . ARG A 1 368 ? -7.087 11.720 -33.737 1.00 15.72 348 ARG A CA 1
ATOM 2724 C C . ARG A 1 368 ? -6.144 10.886 -34.601 1.00 15.38 348 ARG A C 1
ATOM 2725 O O . ARG A 1 368 ? -5.212 10.269 -34.077 1.00 14.97 348 ARG A O 1
ATOM 2733 N N . ALA A 1 369 ? -6.380 10.903 -35.915 1.00 15.30 349 ALA A N 1
ATOM 2734 C CA . ALA A 1 369 ? -5.542 10.163 -36.857 1.00 15.78 349 ALA A CA 1
ATOM 2735 C C . ALA A 1 369 ? -4.114 10.694 -36.859 1.00 15.58 349 ALA A C 1
ATOM 2736 O O . ALA A 1 369 ? -3.156 9.919 -36.906 1.00 16.38 349 ALA A O 1
ATOM 2738 N N . ILE A 1 370 ? -3.970 12.014 -36.771 1.00 14.97 350 ILE A N 1
ATOM 2739 C CA . ILE A 1 370 ? -2.646 12.621 -36.708 1.00 14.42 350 ILE A CA 1
ATOM 2740 C C . ILE A 1 370 ? -1.902 12.166 -35.448 1.00 14.59 350 ILE A C 1
ATOM 2741 O O . ILE A 1 370 ? -0.730 11.770 -35.513 1.00 15.01 350 ILE A O 1
ATOM 2746 N N . VAL A 1 371 ? -2.573 12.199 -34.297 1.00 14.37 351 VAL A N 1
ATOM 2747 C CA . VAL A 1 371 ? -1.939 11.768 -33.055 1.00 14.96 351 VAL A CA 1
ATOM 2748 C C . VAL A 1 371 ? -1.535 10.294 -33.160 1.00 15.68 351 VAL A C 1
ATOM 2749 O O . VAL A 1 371 ? -0.420 9.932 -32.781 1.00 15.54 351 VAL A O 1
ATOM 2753 N N . ALA A 1 372 ? -2.425 9.473 -33.720 1.00 16.95 352 ALA A N 1
ATOM 2754 C CA . ALA A 1 372 ? -2.142 8.042 -33.871 1.00 18.45 352 ALA A CA 1
ATOM 2755 C C . ALA A 1 372 ? -0.908 7.820 -34.738 1.00 18.94 352 ALA A C 1
ATOM 2756 O O . ALA A 1 372 ? -0.044 7.014 -34.388 1.00 19.93 352 ALA A O 1
ATOM 2758 N N . ASP A 1 373 ? -0.821 8.554 -35.847 1.00 19.72 353 ASP A N 1
ATOM 2759 C CA . ASP A 1 373 ? 0.298 8.427 -36.782 1.00 21.24 353 ASP A CA 1
ATOM 2760 C C . ASP A 1 373 ? 1.617 8.860 -36.136 1.00 20.67 353 ASP A C 1
ATOM 2761 O O . ASP A 1 373 ? 2.643 8.201 -36.306 1.00 20.69 353 ASP A O 1
ATOM 2766 N N . VAL A 1 374 ? 1.586 9.958 -35.380 1.00 20.24 354 VAL A N 1
ATOM 2767 C CA . VAL A 1 374 ? 2.781 10.433 -34.678 1.00 19.76 354 VAL A CA 1
ATOM 2768 C C . VAL A 1 374 ? 3.218 9.447 -33.592 1.00 21.08 354 VAL A C 1
ATOM 2769 O O . VAL A 1 374 ? 4.414 9.187 -33.424 1.00 22.39 354 VAL A O 1
ATOM 2773 N N . MET A 1 375 ? 2.244 8.889 -32.873 1.00 22.35 355 MET A N 1
ATOM 2774 C CA . MET A 1 375 ? 2.512 7.853 -31.887 1.00 23.80 355 MET A CA 1
ATOM 2775 C C . MET A 1 375 ? 3.134 6.612 -32.546 1.00 25.54 355 MET A C 1
ATOM 2776 O O . MET A 1 375 ? 4.030 6.000 -31.973 1.00 26.73 355 MET A O 1
ATOM 2781 N N . GLU A 1 376 ? 2.674 6.273 -33.753 1.00 28.26 356 GLU A N 1
ATOM 2782 C CA . GLU A 1 376 ? 3.227 5.149 -34.528 1.00 32.32 356 GLU A CA 1
ATOM 2783 C C . GLU A 1 376 ? 4.670 5.389 -34.975 1.00 33.63 356 GLU A C 1
ATOM 2784 O O . GLU A 1 376 ? 5.539 4.541 -34.763 1.00 34.75 356 GLU A O 1
ATOM 2790 N N . THR A 1 377 ? 4.916 6.544 -35.593 1.00 35.24 357 THR A N 1
ATOM 2791 C CA . THR A 1 377 ? 6.248 6.892 -36.104 1.00 36.83 357 THR A CA 1
ATOM 2792 C C . THR A 1 377 ? 7.201 7.376 -35.002 1.00 37.80 357 THR A C 1
ATOM 2793 O O . THR A 1 377 ? 8.382 7.630 -35.264 1.00 38.67 357 THR A O 1
ATOM 2797 N N . THR A 1 378 ? 6.798 7.642 -33.775 1.00 30.00 358 THR A N 1
ATOM 2798 C CA . THR A 1 378 ? 7.833 8.069 -32.822 1.00 30.00 358 THR A CA 1
ATOM 2799 C C . THR A 1 378 ? 8.315 6.958 -31.915 1.00 30.00 358 THR A C 1
ATOM 2800 O O . THR A 1 378 ? 7.656 5.962 -31.764 1.00 30.00 358 THR A O 1
#

Foldseek 3Di:
DFVLVLVQCLQFPDDFAWDGWAFDDAFWFWTWIWTDGPDFIKIKIFGRCVQQVPVVLLLQQVCVLVVLCVVVVADEWAWTATPVGHSWDDDPNTIMTMTTDDPQWDFDQEDPDLQLLLLLLQVQLVVQVVQQVDDLVSHDQSGPCLLQLLVLVVLLVVLVVPLVPVCCVVCVVLVVLLVVCNVPQCVQVVCCVVVVFDWTFHQQQSARRQWIARNPPRHTRYGHDSRRGHIDGPLSNLQNHQLRYQWQDGLLDQDLVSTERHVSSLLSSLLSNCVSQLVPQDPVNLQCNLVSNLNNLSSVLSVLVSCLSVQNPGTDDDDNCRSVSSSVSSSRHNVNSVVCVVVSNVSSVVSSVVD

Nearest PDB structures (foldseek):
  4ocv-assembly1_A  TM=1.003E+00  e=1.327E-62  Bifidobacterium longum subsp. infantis ATCC 15697 = JCM 1222 = DSM 20088
  4wh1-assembly1_A  TM=8.821E-01  e=1.767E-52  Bifidobacterium longum subsp. longum JCM 1217
  2ppq-assembly1_A-2  TM=7.111E-01  e=1.917E-13  Agrobacterium fabrum str. C58
  2q83-assembly2_B  TM=6.475E-01  e=5.821E-10  Bacillus subtilis
  4pdy-assembly1_A  TM=5.704E-01  e=2.504E-08  Alicyclobacillus acidocaldarius subsp. acidocaldarius DSM 446

Sequence (355 aa):
TNEALFDVASHFALEGTVDSIEPYGDGHINTTYLVTTDGPRYILQRMNTGIFPDTVNLMRNVELVTSTLKAQGKETLDIVRTTSGDTWAEIDGGAWRVYKFIEHTMSYNLVPNPDVFREAGRAFGDFQNFLSGFDANQLTETIAHFHDTPHRFEDFKKALAADELGRAAGCGPEIEFYLSHADQYAVVMDGLRDGSIPLRVTHNDTKLNNILMDATTGKARAIIDLDTIMPGSMLFDFGDSIRFGASTALEDERDLDKVHFSTELFRAYTEGFVGELRDSITAREAELLPFSGNLLTMECGMRFLADYLEGDVYFATKYPEHNLVRSRTQIKLVREMEQRADETRAIVADVMETT

Secondary structure (DSSP, 8-state):
-HHHHHHHHTTB--SS-EEEEEE-S--SSSEEEEEEESS-EEEEEEE-TTT---HHHHHHHHHHHHHHHHHTT-----EEPBTTS-S-EEETTEEEEEEE---SEE--SS--SHHHHHHHHHHHHHHHHHHTTS-GGGS--SSTTTT-HHHHHHHHHHHHHH-TTS-GGG-HHHHHHHHHTGGGTTHHHHHHHHTSS--EEE-S---GGGEEEETTT--EEEE---TT-EEE-HHHHHHHHHHHHSBSS-TT-S-GGG--B-HHHHHHHHHHHHHHHTTT--HHHHHHHHHHHHHHHHHHHHHHHHHHHTTSSSS--SSTTHHHHHHHHHHHHHHHHHHTHHHHHHHHHHHHHH-